Protein AF-A0A7D9LS85-F1 (afdb_monomer)

Secondary structure (DSSP, 8-state):
---TTTS---HHHHHHHHHHHHHHHHHHHHHHHHTTT-THHHHT-HHHHHHHHHHH---TTT----TT-TTTT---SHHHHHHHHHHHHHIIIIIHHHHHTTHHHHHSSTTTS-S---SPPP-S-----HHHHHHHSPPHHHHHHHHHHHHHHT---S--TT--------SHHHHHHHHHHHHHHHHHHHHHHHHHTT-SS---TT-TTPPP-

Organism: Paramuricea clavata (NCBI:txid317549)

Structure (mmCIF, N/CA/C/O backbone):
data_AF-A0A7D9LS85-F1
#
_entry.id   AF-A0A7D9LS85-F1
#
loop_
_atom_site.group_PDB
_atom_site.id
_atom_site.type_symbol
_atom_site.label_atom_id
_atom_site.label_alt_id
_atom_site.label_comp_id
_atom_site.label_asym_id
_atom_site.label_entity_id
_atom_site.label_seq_id
_atom_site.pdbx_PDB_ins_code
_atom_site.Cartn_x
_atom_site.Cartn_y
_atom_site.Cartn_z
_atom_site.occupancy
_atom_site.B_iso_or_equiv
_atom_site.auth_seq_id
_atom_site.auth_comp_id
_atom_site.auth_asym_id
_atom_site.auth_atom_id
_atom_site.pdbx_PDB_model_num
ATOM 1 N N . LEU A 1 1 ? -12.496 0.717 -12.317 1.00 63.22 1 LEU A N 1
ATOM 2 C CA . LEU A 1 1 ? -11.154 0.113 -12.119 1.00 63.22 1 LEU A CA 1
ATOM 3 C C . LEU A 1 1 ? -11.166 -1.100 -11.178 1.00 63.22 1 LEU A C 1
ATOM 5 O O . LEU A 1 1 ? -10.341 -1.986 -11.374 1.00 63.22 1 LEU A O 1
ATOM 9 N N . LEU A 1 2 ? -12.096 -1.185 -10.211 1.00 88.38 2 LEU A N 1
ATOM 10 C CA . LEU A 1 2 ? -12.224 -2.358 -9.328 1.00 88.38 2 LEU A CA 1
ATOM 11 C C . LEU A 1 2 ? -12.883 -3.586 -9.977 1.00 88.38 2 LEU A C 1
ATOM 13 O O . LEU A 1 2 ? -12.759 -4.674 -9.436 1.00 88.38 2 LEU A O 1
ATOM 17 N N . ASP A 1 3 ? -13.566 -3.434 -11.116 1.00 90.56 3 ASP A N 1
ATOM 18 C CA . ASP A 1 3 ? -14.209 -4.559 -11.800 1.00 90.56 3 ASP A CA 1
ATOM 19 C C . ASP A 1 3 ? -13.170 -5.408 -12.568 1.00 90.56 3 ASP A C 1
ATOM 21 O O . ASP A 1 3 ? -12.621 -4.932 -13.573 1.00 90.56 3 ASP A O 1
ATOM 25 N N . PRO A 1 4 ? -12.904 -6.659 -12.140 1.00 91.12 4 PRO A N 1
ATOM 26 C CA . PRO A 1 4 ? -11.942 -7.534 -12.802 1.00 91.12 4 PRO A CA 1
ATOM 27 C C . PRO A 1 4 ? -12.433 -8.041 -14.162 1.00 91.12 4 PRO A C 1
ATOM 29 O O . PRO A 1 4 ? -11.626 -8.532 -14.944 1.00 91.12 4 PRO A O 1
ATOM 32 N N . LYS A 1 5 ? -13.730 -7.924 -14.477 1.00 93.69 5 LYS A N 1
ATOM 33 C CA . LYS A 1 5 ? -14.264 -8.277 -15.800 1.00 93.69 5 LYS A CA 1
ATOM 34 C C . LYS A 1 5 ? -13.940 -7.208 -16.838 1.00 93.69 5 LYS A C 1
ATOM 36 O O . LYS A 1 5 ? -13.742 -7.537 -18.002 1.00 93.69 5 LYS A O 1
ATOM 41 N N . ILE A 1 6 ? -13.893 -5.943 -16.415 1.00 95.06 6 ILE A N 1
ATOM 42 C CA . ILE A 1 6 ? -13.573 -4.809 -17.291 1.00 95.06 6 ILE A CA 1
ATOM 43 C C . ILE A 1 6 ? -12.060 -4.698 -17.496 1.00 95.06 6 ILE A C 1
ATOM 45 O O . ILE A 1 6 ? -11.614 -4.461 -18.615 1.00 95.06 6 ILE A O 1
ATOM 49 N N . LEU A 1 7 ? -11.273 -4.874 -16.430 1.00 94.75 7 LEU A N 1
ATOM 50 C CA . LEU A 1 7 ? -9.811 -4.881 -16.493 1.00 94.75 7 LEU A CA 1
ATOM 51 C C . LEU A 1 7 ? -9.279 -6.172 -15.850 1.00 94.75 7 LEU A C 1
ATOM 53 O O . LEU A 1 7 ? -8.993 -6.176 -14.642 1.00 94.75 7 LEU A O 1
ATOM 57 N N . PRO A 1 8 ? -9.219 -7.276 -16.616 1.00 92.69 8 PRO A N 1
ATOM 58 C CA . PRO A 1 8 ? -8.657 -8.534 -16.142 1.00 92.69 8 PRO A CA 1
ATOM 59 C C . PRO A 1 8 ? -7.130 -8.448 -16.014 1.00 92.69 8 PRO A C 1
ATOM 61 O O . PRO A 1 8 ? -6.504 -7.566 -16.592 1.00 92.69 8 PRO A O 1
ATOM 64 N N . ASP A 1 9 ? -6.556 -9.384 -15.253 1.00 91.50 9 ASP A N 1
ATOM 65 C CA . ASP A 1 9 ? -5.111 -9.525 -15.003 1.00 91.50 9 ASP A CA 1
ATOM 66 C C . ASP A 1 9 ? -4.426 -8.233 -14.534 1.00 91.50 9 ASP A C 1
ATOM 68 O O . ASP A 1 9 ? -3.486 -7.727 -15.143 1.00 91.50 9 ASP A O 1
ATOM 72 N N . TYR A 1 10 ? -4.910 -7.695 -13.410 1.00 96.00 10 TYR A N 1
ATOM 73 C CA . TYR A 1 10 ? -4.290 -6.547 -12.760 1.00 96.00 10 TYR A CA 1
ATOM 74 C C . TYR A 1 10 ? -3.751 -6.952 -11.379 1.00 96.00 10 TYR A C 1
ATOM 76 O O . TYR A 1 10 ? -4.394 -6.685 -10.361 1.00 96.00 10 TYR A O 1
ATOM 84 N N . PRO A 1 11 ? -2.574 -7.606 -11.317 1.00 95.88 11 PRO A N 1
ATOM 85 C CA . PRO A 1 11 ? -2.072 -8.218 -10.089 1.00 95.88 11 PRO A CA 1
ATOM 86 C C . PRO A 1 11 ? -1.835 -7.213 -8.959 1.00 95.88 11 PRO A C 1
ATOM 88 O O . PRO A 1 11 ? -2.199 -7.492 -7.824 1.00 95.88 11 PRO A O 1
ATOM 91 N N . TYR A 1 12 ? -1.337 -6.008 -9.263 1.00 96.69 12 TYR A N 1
ATOM 92 C CA . TYR A 1 12 ? -1.204 -4.942 -8.261 1.00 96.69 12 TYR A CA 1
ATOM 93 C C . TYR A 1 12 ? -2.537 -4.630 -7.564 1.00 96.69 12 TYR A C 1
ATOM 95 O O . TYR A 1 12 ? -2.586 -4.556 -6.338 1.00 96.69 12 TYR A O 1
ATOM 103 N N . ARG A 1 13 ? -3.636 -4.501 -8.324 1.00 97.12 13 ARG A N 1
ATOM 104 C CA . ARG A 1 13 ? -4.974 -4.299 -7.750 1.00 97.12 13 ARG A CA 1
ATOM 105 C C . ARG A 1 13 ? -5.391 -5.514 -6.931 1.00 97.12 13 ARG A C 1
ATOM 107 O O . ARG A 1 13 ? -5.804 -5.369 -5.786 1.00 97.12 13 ARG A O 1
ATOM 114 N N . ASP A 1 14 ? -5.330 -6.694 -7.538 1.00 97.00 14 ASP A N 1
ATOM 115 C CA . ASP A 1 14 ? -5.938 -7.897 -6.973 1.00 97.00 14 ASP A CA 1
ATOM 116 C C . ASP A 1 14 ? -5.202 -8.395 -5.723 1.00 97.00 14 ASP A C 1
ATOM 118 O O . ASP A 1 14 ? -5.838 -8.958 -4.832 1.00 97.00 14 ASP A O 1
ATOM 122 N N . ASP A 1 15 ? -3.887 -8.198 -5.652 1.00 97.25 15 ASP A N 1
ATOM 123 C CA . ASP A 1 15 ? -3.057 -8.588 -4.513 1.00 97.25 15 ASP A CA 1
ATOM 124 C C . ASP A 1 15 ? -2.977 -7.441 -3.487 1.00 97.25 15 ASP A C 1
ATOM 126 O O . ASP A 1 15 ? -3.039 -7.676 -2.280 1.00 97.25 15 ASP A O 1
ATOM 130 N N . GLY A 1 16 ? -2.963 -6.183 -3.945 1.00 97.12 16 GLY A N 1
ATOM 131 C CA . GLY A 1 16 ? -3.032 -5.001 -3.082 1.00 97.12 16 GLY A CA 1
ATOM 132 C C . GLY A 1 16 ? -4.326 -4.930 -2.275 1.00 97.12 16 GLY A C 1
ATOM 133 O O . GLY A 1 16 ? -4.283 -4.619 -1.088 1.00 97.12 16 GLY A O 1
ATOM 134 N N . LEU A 1 17 ? -5.468 -5.298 -2.866 1.00 97.62 17 LEU A N 1
ATOM 135 C CA . LEU A 1 17 ? -6.740 -5.385 -2.141 1.00 97.62 17 LEU A CA 1
ATOM 136 C C . LEU A 1 17 ? -6.717 -6.468 -1.053 1.00 97.62 17 LEU A C 1
ATOM 138 O O . LEU A 1 17 ? -7.224 -6.221 0.036 1.00 97.62 17 LEU A O 1
ATOM 142 N N . LEU A 1 18 ? -6.089 -7.626 -1.299 1.00 97.56 18 LEU A N 1
ATOM 143 C CA . LEU A 1 18 ? -5.932 -8.667 -0.271 1.00 97.56 18 LEU A CA 1
ATOM 144 C C . LEU A 1 18 ? -5.121 -8.143 0.921 1.00 97.56 18 LEU A C 1
ATOM 146 O O . LEU A 1 18 ? -5.529 -8.307 2.071 1.00 97.56 18 LEU A O 1
ATOM 150 N N . MET A 1 19 ? -4.005 -7.467 0.637 1.00 97.69 19 MET A N 1
ATOM 151 C CA . MET A 1 19 ? -3.150 -6.862 1.659 1.00 97.69 19 MET A CA 1
ATOM 152 C C . MET A 1 19 ? -3.874 -5.754 2.428 1.00 97.69 19 MET A C 1
ATOM 154 O O . MET A 1 19 ? -3.832 -5.736 3.658 1.00 97.69 19 MET A O 1
ATOM 158 N N . HIS A 1 20 ? -4.576 -4.864 1.723 1.00 98.00 20 HIS A N 1
ATOM 159 C CA . HIS A 1 20 ? -5.361 -3.795 2.333 1.00 98.00 20 HIS A CA 1
ATOM 160 C C . HIS A 1 20 ? -6.433 -4.360 3.268 1.00 98.00 20 HIS A C 1
ATOM 162 O O . HIS A 1 20 ? -6.518 -3.938 4.415 1.00 98.00 20 HIS A O 1
ATOM 168 N N . THR A 1 21 ? -7.213 -5.351 2.822 1.00 98.38 21 THR A N 1
ATOM 169 C CA . THR A 1 21 ? -8.247 -5.984 3.653 1.00 98.38 21 THR A CA 1
ATOM 170 C C . THR A 1 21 ? -7.658 -6.664 4.889 1.00 98.38 21 THR A C 1
ATOM 172 O O . THR A 1 21 ? -8.218 -6.530 5.975 1.00 98.38 21 THR A O 1
ATOM 175 N N . ALA A 1 22 ? -6.524 -7.364 4.766 1.00 98.12 22 ALA A N 1
ATOM 176 C CA . ALA A 1 22 ? -5.867 -7.982 5.919 1.00 98.12 22 ALA A CA 1
ATOM 177 C C . ALA A 1 22 ? -5.430 -6.931 6.958 1.00 98.12 22 ALA A C 1
ATOM 179 O O . ALA A 1 22 ? -5.672 -7.108 8.155 1.00 98.12 22 ALA A O 1
ATOM 180 N N . ILE A 1 23 ? -4.830 -5.825 6.502 1.00 98.31 23 ILE A N 1
ATOM 181 C CA . ILE A 1 23 ? -4.405 -4.711 7.362 1.00 98.31 23 ILE A CA 1
ATOM 182 C C . ILE A 1 23 ? -5.622 -4.043 8.009 1.00 98.31 23 ILE A C 1
ATOM 184 O O . ILE A 1 23 ? -5.642 -3.886 9.227 1.00 98.31 23 ILE A O 1
ATOM 188 N N . GLU A 1 24 ? -6.654 -3.713 7.230 1.00 98.62 24 GLU A N 1
ATOM 189 C CA . GLU A 1 24 ? -7.870 -3.062 7.729 1.00 98.62 24 GLU A CA 1
ATOM 190 C C . GLU A 1 24 ? -8.546 -3.896 8.816 1.00 98.62 24 GLU A C 1
ATOM 192 O O . GLU A 1 24 ? -8.870 -3.386 9.886 1.00 98.62 24 GLU A O 1
ATOM 197 N N . ASN A 1 25 ? -8.695 -5.202 8.583 1.00 98.38 25 ASN A N 1
ATOM 198 C CA . ASN A 1 25 ? -9.280 -6.118 9.554 1.00 98.38 25 ASN A CA 1
ATOM 199 C C . ASN A 1 25 ? -8.465 -6.175 10.853 1.00 98.38 25 ASN A C 1
ATOM 201 O O . ASN A 1 25 ? -9.039 -6.221 11.942 1.00 98.38 25 ASN A O 1
ATOM 205 N N . HIS A 1 26 ? -7.132 -6.186 10.757 1.00 97.44 26 HIS A N 1
ATOM 206 C CA . HIS A 1 26 ? -6.258 -6.162 11.927 1.00 97.44 26 HIS A CA 1
ATOM 207 C C . HIS A 1 26 ? -6.391 -4.851 12.710 1.00 97.44 26 HIS A C 1
ATOM 209 O O . HIS A 1 26 ? -6.637 -4.893 13.917 1.00 97.44 26 HIS A O 1
ATOM 215 N N . VAL A 1 27 ? -6.292 -3.711 12.023 1.00 98.19 27 VAL A N 1
ATOM 216 C CA . VAL A 1 27 ? -6.415 -2.366 12.603 1.00 98.19 27 VAL A CA 1
ATOM 217 C C . VAL A 1 27 ? -7.773 -2.189 13.270 1.00 98.19 27 VAL A C 1
ATOM 219 O O . VAL A 1 27 ? -7.835 -1.793 14.429 1.00 98.19 27 VAL A O 1
ATOM 222 N N . 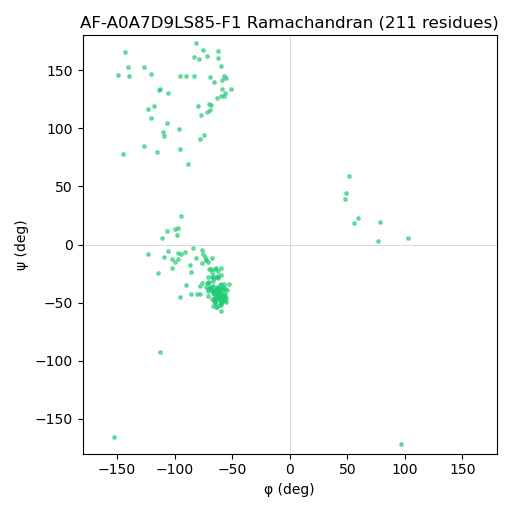ARG A 1 28 ? -8.859 -2.555 12.583 1.00 98.62 28 ARG A N 1
ATOM 223 C CA . ARG A 1 28 ? -10.224 -2.477 13.108 1.00 98.62 28 ARG A CA 1
ATOM 224 C C . ARG A 1 28 ? -10.381 -3.240 14.413 1.00 98.62 28 ARG A C 1
ATOM 226 O O . ARG A 1 28 ? -10.870 -2.681 15.388 1.00 98.62 28 ARG A O 1
ATOM 233 N N . ARG A 1 29 ? -9.895 -4.486 14.466 1.00 97.94 29 ARG A N 1
ATOM 234 C CA . ARG A 1 29 ? -9.915 -5.295 15.694 1.00 97.94 29 ARG A CA 1
ATOM 235 C C . ARG A 1 29 ? -9.174 -4.618 16.846 1.00 97.94 29 ARG A C 1
ATOM 237 O O . ARG A 1 29 ? -9.658 -4.683 17.969 1.00 97.94 29 ARG A O 1
ATOM 244 N N . ILE A 1 30 ? -8.017 -4.009 16.583 1.00 96.94 30 ILE A N 1
ATOM 245 C CA . ILE A 1 30 ? -7.231 -3.304 17.604 1.00 96.94 30 ILE A CA 1
ATOM 246 C C . ILE A 1 30 ? -7.981 -2.063 18.096 1.00 96.94 30 ILE A C 1
ATOM 248 O O . ILE A 1 30 ? -8.203 -1.928 19.295 1.00 96.94 30 ILE A O 1
ATOM 252 N N . VAL A 1 31 ? -8.405 -1.196 17.175 1.00 97.88 31 VAL A N 1
ATOM 253 C CA . VAL A 1 31 ? -9.087 0.067 17.481 1.00 97.88 31 VAL A CA 1
ATOM 254 C C . VAL A 1 31 ? -10.376 -0.192 18.256 1.00 97.88 31 VAL A C 1
ATOM 256 O O . VAL A 1 31 ? -10.518 0.271 19.383 1.00 97.88 31 VAL A O 1
ATOM 259 N N . GLU A 1 32 ? -11.290 -0.993 17.705 1.00 98.19 32 GLU A N 1
ATOM 260 C CA . GLU A 1 32 ? -12.594 -1.230 18.329 1.00 98.19 32 GLU A CA 1
ATOM 261 C C . GLU A 1 32 ? -12.445 -1.867 19.715 1.00 98.19 32 GLU A C 1
ATOM 263 O O . GLU A 1 32 ? -13.182 -1.524 20.634 1.00 98.19 32 GLU A O 1
ATOM 268 N N . LYS A 1 33 ? -11.486 -2.780 19.914 1.00 97.50 33 LYS A N 1
ATOM 269 C CA . LYS A 1 33 ? -11.314 -3.445 21.213 1.00 97.50 33 LYS A CA 1
ATOM 270 C C . LYS A 1 33 ? -10.614 -2.580 22.254 1.00 97.50 33 LYS A C 1
ATOM 272 O O . LYS A 1 33 ? -11.013 -2.662 23.414 1.00 97.50 33 LYS A O 1
ATOM 277 N N . ASN A 1 34 ? -9.649 -1.750 21.865 1.00 96.06 34 ASN A N 1
ATOM 278 C CA . ASN A 1 34 ? -8.970 -0.844 22.797 1.00 96.06 34 ASN A CA 1
ATOM 279 C C . ASN A 1 34 ? -9.870 0.301 23.271 1.00 96.06 34 ASN A C 1
ATOM 281 O O . ASN A 1 34 ? -9.732 0.741 24.406 1.00 96.06 34 ASN A O 1
ATOM 285 N N . TYR A 1 35 ? -10.842 0.713 22.457 1.00 98.00 35 TYR A N 1
ATOM 286 C CA . TYR A 1 35 ? -11.880 1.669 22.853 1.00 98.00 35 TYR A CA 1
ATOM 287 C C . TYR A 1 35 ? -13.161 0.987 23.346 1.00 98.00 35 TYR A C 1
ATOM 289 O O . TYR A 1 35 ? -14.245 1.548 23.258 1.00 98.00 35 TYR A O 1
ATOM 297 N N . PHE A 1 36 ? -13.075 -0.256 23.832 1.00 97.44 36 PHE A N 1
ATOM 298 C CA . PHE A 1 36 ? -14.200 -0.994 24.430 1.00 97.44 36 PHE A CA 1
ATOM 299 C C . PHE A 1 36 ? -15.449 -1.138 23.536 1.00 97.44 36 PHE A C 1
ATOM 301 O O . PHE A 1 36 ? -16.513 -1.538 24.003 1.00 97.44 36 PHE A O 1
ATOM 308 N N . ASN A 1 37 ? -15.304 -0.951 22.224 1.00 97.06 37 ASN A N 1
ATOM 309 C CA . ASN A 1 37 ? -16.368 -0.859 21.218 1.00 97.06 37 ASN A CA 1
ATOM 310 C C . ASN A 1 37 ? -17.352 0.294 21.491 1.00 97.06 37 ASN A C 1
ATOM 312 O O . ASN A 1 37 ? -18.483 0.254 21.012 1.00 97.06 37 ASN A O 1
ATOM 316 N N . ASP A 1 38 ? -16.919 1.306 22.239 1.00 98.12 38 ASP A N 1
ATOM 317 C CA . ASP A 1 38 ? -17.674 2.517 22.522 1.00 98.12 38 ASP A CA 1
ATOM 318 C C . ASP A 1 38 ? -16.862 3.731 22.065 1.00 98.12 38 ASP A C 1
ATOM 320 O O . ASP A 1 38 ? -15.754 4.002 22.532 1.00 98.12 38 ASP A O 1
ATOM 324 N N . VAL A 1 39 ? -17.414 4.443 21.086 1.00 97.75 39 VAL A N 1
ATOM 325 C CA . VAL A 1 39 ? -16.738 5.552 20.413 1.00 97.75 39 VAL A CA 1
ATOM 326 C C . VAL A 1 39 ? -16.444 6.716 21.358 1.00 97.75 39 VAL A C 1
ATOM 328 O O . VAL A 1 39 ? -15.533 7.492 21.076 1.00 97.75 39 VAL A O 1
ATOM 331 N N . ILE A 1 40 ? -17.142 6.810 22.499 1.00 98.12 40 ILE A N 1
ATOM 332 C CA . ILE A 1 40 ? -16.906 7.887 23.464 1.00 98.12 40 ILE A CA 1
ATOM 333 C C . ILE A 1 40 ? -15.453 7.901 23.951 1.00 98.12 40 ILE A C 1
ATOM 335 O O . ILE A 1 40 ? -14.836 8.962 24.017 1.00 98.12 40 ILE A O 1
ATOM 339 N N . TYR A 1 41 ? -14.864 6.718 24.158 1.00 98.44 41 TYR A N 1
ATOM 340 C CA . TYR A 1 41 ? -13.473 6.592 24.586 1.00 98.44 41 TYR A CA 1
ATOM 341 C C . TYR A 1 41 ? -12.479 7.069 23.521 1.00 98.44 41 TYR A C 1
ATOM 343 O O . TYR A 1 41 ? -11.392 7.496 23.883 1.00 98.44 41 TYR A O 1
ATOM 351 N N . LEU A 1 42 ? -12.832 7.019 22.231 1.00 98.25 42 LEU A N 1
ATOM 352 C CA . LEU A 1 42 ? -12.014 7.583 21.151 1.00 98.25 42 LEU A CA 1
ATOM 353 C C . LEU A 1 42 ? -12.173 9.105 21.074 1.00 98.25 42 LEU A C 1
ATOM 355 O O . LEU A 1 42 ? -11.194 9.827 20.896 1.00 98.25 42 LEU A O 1
ATOM 359 N N . THR A 1 43 ? -13.401 9.611 21.205 1.00 97.88 43 THR A N 1
ATOM 360 C CA . THR A 1 43 ? -13.652 11.059 21.145 1.00 97.88 43 THR A CA 1
ATOM 361 C C . THR A 1 43 ? -13.055 11.811 22.334 1.00 97.88 43 THR A C 1
ATOM 363 O O . THR A 1 43 ? -12.699 12.978 22.202 1.00 97.88 43 THR A O 1
ATOM 366 N N . GLU A 1 44 ? -12.919 11.142 23.482 1.00 97.94 44 GLU A N 1
ATOM 367 C CA . GLU A 1 44 ? -12.302 11.689 24.697 1.00 97.94 44 GLU A CA 1
ATOM 368 C C . GLU A 1 44 ? -10.784 11.428 24.783 1.00 97.94 44 GLU A C 1
ATOM 370 O O . GLU A 1 44 ? -10.118 11.959 25.674 1.00 97.94 44 GLU A O 1
ATOM 375 N N . ASP A 1 45 ? -10.213 10.651 23.856 1.00 98.56 45 ASP A N 1
ATOM 376 C CA . ASP A 1 45 ? -8.774 10.388 23.783 1.00 98.56 45 ASP A CA 1
ATOM 377 C C . ASP A 1 45 ? -8.027 11.614 23.239 1.00 98.56 45 ASP A C 1
ATOM 379 O O . ASP A 1 45 ? -7.891 11.818 22.030 1.00 98.56 45 ASP A O 1
ATOM 383 N N . PHE A 1 46 ? -7.541 12.454 24.153 1.00 98.19 46 PHE A N 1
ATOM 384 C CA . PHE A 1 46 ? -6.870 13.701 23.794 1.00 98.19 46 PHE A CA 1
ATOM 385 C C . PHE A 1 46 ? -5.592 13.487 22.970 1.00 98.19 46 PHE A C 1
ATOM 387 O O . PHE A 1 46 ? -5.257 14.361 22.171 1.00 98.19 46 PHE A O 1
ATOM 394 N N . GLU A 1 47 ? -4.888 12.359 23.128 1.00 98.38 47 GLU A N 1
ATOM 395 C CA . GLU A 1 47 ? -3.676 12.065 22.355 1.00 98.38 47 GLU A CA 1
ATOM 396 C C . GLU A 1 47 ? -4.045 11.759 20.904 1.00 98.38 47 GLU A C 1
ATOM 398 O O . GLU A 1 47 ? -3.452 12.315 19.978 1.00 98.38 47 GLU A O 1
ATOM 403 N N . MET A 1 48 ? -5.084 10.948 20.693 1.00 98.12 48 MET A N 1
ATOM 404 C CA . MET A 1 48 ? -5.559 10.631 19.348 1.00 98.12 48 MET A CA 1
ATOM 405 C C . MET A 1 48 ? -6.212 11.814 18.641 1.00 98.12 48 MET A C 1
ATOM 407 O O . MET A 1 48 ? -6.020 11.967 17.434 1.00 98.12 48 MET A O 1
ATOM 411 N N . GLN A 1 49 ? -6.949 12.664 19.360 1.00 98.25 49 GLN A N 1
ATOM 412 C CA . GLN A 1 49 ? -7.509 13.886 18.775 1.00 98.25 49 GLN A CA 1
ATOM 413 C C . GLN A 1 49 ? -6.413 14.913 18.449 1.00 98.25 49 GLN A C 1
ATOM 415 O O . GLN A 1 49 ? -6.484 15.567 17.410 1.00 98.25 49 GLN A O 1
ATOM 420 N N . ALA A 1 50 ? -5.376 15.033 19.287 1.00 97.75 50 ALA A N 1
ATOM 421 C CA . ALA A 1 50 ? -4.218 15.872 18.980 1.00 97.75 50 ALA A CA 1
ATOM 422 C C . ALA A 1 50 ? -3.478 15.358 17.738 1.00 97.75 50 ALA A C 1
ATOM 424 O O . ALA A 1 50 ? -3.231 16.128 16.816 1.00 97.75 50 ALA A O 1
ATOM 425 N N . TRP A 1 51 ? -3.227 14.048 17.655 1.00 97.81 51 TRP A N 1
ATOM 426 C CA . TRP A 1 51 ? -2.608 13.449 16.475 1.00 97.81 51 TRP A CA 1
ATOM 427 C C . TRP A 1 51 ? -3.447 13.660 15.207 1.00 97.81 51 TRP A C 1
ATOM 429 O O . TRP A 1 51 ? -2.895 13.993 14.161 1.00 97.81 51 TRP A O 1
ATOM 439 N N . ALA A 1 52 ? -4.777 13.527 15.284 1.00 97.50 52 ALA A N 1
ATOM 440 C CA . ALA A 1 52 ? -5.666 13.820 14.159 1.00 97.50 52 ALA A CA 1
ATOM 441 C C . ALA A 1 52 ? -5.484 15.259 13.650 1.00 97.50 52 ALA A C 1
ATOM 443 O O . ALA A 1 52 ? -5.388 15.473 12.439 1.00 97.50 52 ALA A O 1
ATOM 444 N N . ASN A 1 53 ? -5.393 16.224 14.568 1.00 97.06 53 ASN A N 1
ATOM 445 C CA . ASN A 1 53 ? -5.151 17.625 14.245 1.00 97.06 53 ASN A CA 1
ATOM 446 C C . ASN A 1 53 ? -3.767 17.831 13.604 1.00 97.06 53 ASN A C 1
ATOM 448 O O . ASN A 1 53 ? -3.676 18.426 12.532 1.00 97.06 53 ASN A O 1
ATOM 452 N N . ASP A 1 54 ? -2.708 17.252 14.177 1.00 97.12 54 ASP A N 1
ATOM 453 C CA . ASP A 1 54 ? -1.342 17.354 13.641 1.00 97.12 54 ASP A CA 1
ATOM 454 C C . ASP A 1 54 ? -1.246 16.852 12.187 1.00 97.12 54 ASP A C 1
ATOM 456 O O . ASP A 1 54 ? -0.485 17.392 11.377 1.00 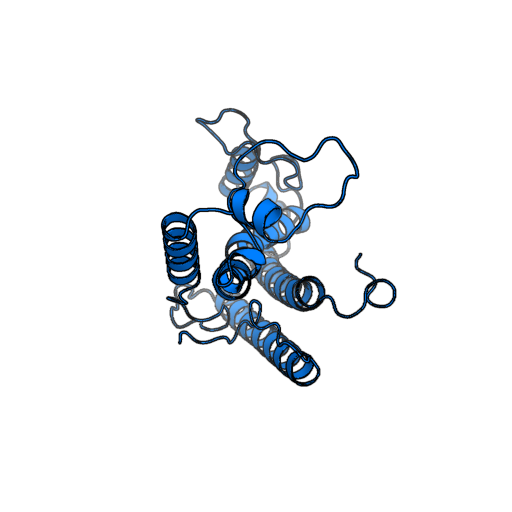97.12 54 ASP A O 1
ATOM 460 N N . LEU A 1 55 ? -2.036 15.835 11.814 1.00 97.19 55 LEU A N 1
ATOM 461 C CA . LEU A 1 55 ? -2.061 15.322 10.440 1.00 97.19 55 LEU A CA 1
ATOM 462 C C . LEU A 1 55 ? -2.557 16.368 9.432 1.00 97.19 55 LEU A C 1
ATOM 464 O O . LEU A 1 55 ? -2.044 16.409 8.311 1.00 97.19 55 LEU A O 1
ATOM 468 N N . VAL A 1 56 ? -3.540 17.192 9.804 1.00 97.25 56 VAL A N 1
ATOM 469 C CA . VAL A 1 56 ? -4.171 18.176 8.905 1.00 97.25 56 VAL A CA 1
ATOM 470 C C . VAL A 1 56 ? -3.641 19.597 9.086 1.00 97.25 56 VAL A C 1
ATOM 472 O O . VAL A 1 56 ? -3.866 20.430 8.208 1.00 97.25 56 VAL A O 1
ATOM 475 N N . GLU A 1 57 ? -2.931 19.874 10.182 1.00 97.25 57 GLU A N 1
ATOM 476 C CA . GLU A 1 57 ? -2.388 21.196 10.487 1.00 97.25 57 GLU A CA 1
ATOM 477 C C . GLU A 1 57 ? -1.489 21.694 9.345 1.00 97.25 57 GLU A C 1
ATOM 479 O O . GLU A 1 57 ? -0.622 20.990 8.818 1.00 97.25 57 GLU A O 1
ATOM 484 N N . THR A 1 58 ? -1.765 22.925 8.924 1.00 96.19 58 THR A N 1
ATOM 485 C CA . THR A 1 58 ? -1.202 23.571 7.741 1.00 96.19 58 THR A CA 1
ATOM 486 C C . THR A 1 58 ? 0.131 24.255 8.007 1.00 96.19 58 THR A C 1
ATOM 488 O O . THR A 1 58 ? 0.902 24.443 7.061 1.00 96.19 58 THR A O 1
ATOM 491 N N . ASP A 1 59 ? 0.408 24.624 9.260 1.00 95.38 59 ASP A N 1
ATOM 492 C CA . ASP A 1 59 ? 1.715 25.134 9.655 1.00 95.38 59 ASP A CA 1
ATOM 493 C C . ASP A 1 59 ? 2.756 23.996 9.586 1.00 95.38 59 ASP A C 1
ATOM 495 O O . ASP A 1 59 ? 2.671 23.033 10.353 1.00 95.38 59 ASP A O 1
ATOM 499 N N . PRO A 1 60 ? 3.767 24.082 8.698 1.00 90.44 60 PRO A N 1
ATOM 500 C CA . PRO A 1 60 ? 4.759 23.023 8.516 1.00 90.44 60 PRO A CA 1
ATOM 501 C C . PRO A 1 60 ? 5.685 22.822 9.726 1.00 90.44 60 PRO A C 1
ATOM 503 O O . PRO A 1 60 ? 6.439 21.851 9.749 1.00 90.44 60 PRO A O 1
ATOM 506 N N . LEU A 1 61 ? 5.686 23.736 10.704 1.00 93.25 61 LEU A N 1
ATOM 507 C CA . LEU A 1 61 ? 6.408 23.561 11.967 1.00 93.25 61 LEU A CA 1
ATOM 508 C C . LEU A 1 61 ? 5.588 22.801 13.016 1.00 93.25 61 LEU A C 1
ATOM 510 O O . LEU A 1 61 ? 6.170 22.327 13.992 1.00 93.25 61 LEU A O 1
ATOM 514 N N . LEU A 1 62 ? 4.269 22.709 12.833 1.00 90.06 62 LEU A N 1
ATOM 515 C CA . LEU A 1 62 ? 3.335 22.133 13.802 1.00 90.06 62 LEU A CA 1
ATOM 516 C C . LEU A 1 62 ? 2.657 20.853 13.297 1.00 90.06 62 LEU A C 1
ATOM 518 O O . LEU A 1 62 ? 2.262 20.035 14.118 1.00 90.06 62 LEU A O 1
ATOM 522 N N . GLY A 1 63 ? 2.552 20.648 11.980 1.00 93.38 63 GLY A N 1
ATOM 523 C CA . GLY A 1 63 ? 1.837 19.506 11.416 1.00 93.38 63 GLY A CA 1
ATOM 524 C C . GLY A 1 63 ? 2.307 19.044 10.043 1.00 93.38 63 GLY A C 1
ATOM 525 O O . GLY A 1 63 ? 3.394 19.377 9.568 1.00 93.38 63 GLY A O 1
ATOM 526 N N . CYS A 1 64 ? 1.476 18.210 9.416 1.00 94.56 64 CYS A N 1
ATOM 527 C CA . CYS A 1 64 ? 1.812 17.494 8.184 1.00 94.56 64 CYS A CA 1
ATOM 528 C C . CYS A 1 64 ? 1.065 17.990 6.934 1.00 94.56 64 CYS A C 1
ATOM 530 O O . CYS A 1 64 ? 1.426 17.585 5.826 1.00 94.56 64 CYS A O 1
ATOM 532 N N . ASN A 1 65 ? 0.043 18.843 7.081 1.00 96.00 65 ASN A N 1
ATOM 533 C CA . ASN A 1 65 ? -0.793 19.364 5.991 1.00 96.00 65 ASN A CA 1
ATOM 534 C C . ASN A 1 65 ? -1.295 18.261 5.031 1.00 96.00 65 ASN A C 1
ATOM 536 O O . ASN A 1 65 ? -1.311 18.419 3.802 1.00 96.00 65 ASN A O 1
ATOM 540 N N . ILE A 1 66 ? -1.656 17.097 5.582 1.00 95.31 66 ILE A N 1
ATOM 541 C CA . ILE A 1 66 ? -2.148 15.964 4.803 1.00 95.31 66 ILE A CA 1
ATOM 542 C C . ILE A 1 66 ? -3.612 16.214 4.470 1.00 95.31 66 ILE A C 1
ATOM 544 O O . ILE A 1 66 ? -4.478 16.323 5.335 1.00 95.31 66 ILE A O 1
ATOM 548 N N . LYS A 1 67 ? -3.901 16.279 3.173 1.00 94.06 67 LYS A N 1
ATOM 549 C CA . LYS A 1 67 ? -5.258 16.492 2.672 1.00 94.06 67 LYS A CA 1
ATOM 550 C C . LYS A 1 67 ? -6.031 15.179 2.626 1.00 94.06 67 LYS A C 1
ATOM 552 O O . LYS A 1 67 ? -5.479 14.144 2.260 1.00 94.06 67 LYS A O 1
ATOM 557 N N . GLY A 1 68 ? -7.332 15.252 2.902 1.00 94.50 68 GLY A N 1
ATOM 558 C CA . GLY A 1 68 ? -8.245 14.115 2.763 1.00 94.50 68 GLY A CA 1
ATOM 559 C C . GLY A 1 68 ? -8.172 13.094 3.900 1.00 94.50 68 GLY A C 1
ATOM 560 O O . GLY A 1 68 ? -8.613 11.962 3.708 1.00 94.50 68 GLY A O 1
ATOM 561 N N . ILE A 1 69 ? -7.632 13.473 5.065 1.00 96.19 69 ILE A N 1
ATOM 562 C CA . ILE A 1 69 ? -7.744 12.665 6.284 1.00 96.19 69 ILE A CA 1
ATOM 563 C C . ILE A 1 69 ? -9.231 12.569 6.677 1.00 96.19 69 ILE A C 1
ATOM 565 O O . ILE A 1 69 ? -9.890 13.607 6.791 1.00 96.19 69 ILE A O 1
ATOM 569 N N . PRO A 1 70 ? -9.784 11.355 6.866 1.00 96.06 70 PRO A N 1
ATOM 570 C CA . PRO A 1 70 ? -11.138 11.166 7.380 1.00 96.06 70 PRO A CA 1
ATOM 571 C C . PRO A 1 70 ? -11.382 11.959 8.672 1.00 96.06 70 PRO A C 1
ATOM 573 O O . PRO A 1 70 ? -10.541 11.939 9.566 1.00 96.06 70 PRO A O 1
ATOM 576 N N . GLY A 1 71 ? -12.521 12.649 8.756 1.00 92.94 71 GLY A N 1
ATOM 577 C CA . GLY A 1 71 ? -12.879 13.480 9.910 1.00 92.94 71 GLY A CA 1
ATOM 578 C C . GLY A 1 71 ? -12.158 14.838 9.995 1.00 92.94 71 GLY A C 1
ATOM 579 O O . GLY A 1 71 ? -12.373 15.580 10.947 1.00 92.94 71 GLY A O 1
ATOM 580 N N . GLU A 1 72 ? -11.323 15.191 9.004 1.00 92.94 72 GLU A N 1
ATOM 581 C CA . GLU A 1 72 ? -10.713 16.526 8.830 1.00 92.94 72 GLU A CA 1
ATOM 582 C C . GLU A 1 72 ? -10.053 17.106 10.100 1.00 92.94 72 GLU A C 1
ATOM 584 O O . GLU A 1 72 ? -10.203 18.283 10.421 1.00 92.94 72 GLU A O 1
ATOM 589 N N . GLY A 1 73 ? -9.298 16.276 10.824 1.00 91.94 73 GLY A N 1
ATOM 590 C CA . GLY A 1 73 ? -8.578 16.689 12.034 1.00 91.94 73 GLY A CA 1
ATOM 591 C C . GLY A 1 73 ? -9.225 16.256 13.346 1.00 91.94 73 GLY A C 1
ATOM 592 O O . GLY A 1 73 ? -8.743 16.632 14.412 1.00 91.94 73 GLY A O 1
ATOM 593 N N . LYS A 1 74 ? -10.299 15.463 13.285 1.00 96.88 74 LYS A N 1
ATOM 594 C CA . LYS A 1 74 ? -10.923 14.819 14.445 1.00 96.88 74 LYS A CA 1
ATOM 595 C C . LYS A 1 74 ? -11.345 13.400 14.103 1.00 96.88 74 LYS A C 1
ATOM 597 O O . LYS A 1 74 ? -11.783 13.140 12.989 1.00 96.88 74 LYS A O 1
ATOM 602 N N . PHE A 1 75 ? -11.253 12.493 15.068 1.00 98.19 75 PHE A N 1
ATOM 603 C CA . PHE A 1 75 ? -11.792 11.142 14.921 1.00 98.19 75 PHE A CA 1
ATOM 604 C C . PHE A 1 75 ? -13.049 11.000 15.771 1.00 98.19 75 PHE A C 1
ATOM 606 O O . PHE A 1 75 ? -12.965 10.869 16.991 1.00 98.19 75 PHE A O 1
ATOM 613 N N . GLU A 1 76 ? -14.209 11.019 15.119 1.00 97.75 76 GLU A N 1
ATOM 614 C CA . GLU A 1 76 ? -15.527 10.905 15.757 1.00 97.75 76 GLU A CA 1
ATOM 615 C C . GLU A 1 76 ? -16.158 9.524 15.531 1.00 97.75 76 GLU A C 1
ATOM 617 O O . GLU A 1 76 ? -17.194 9.193 16.107 1.00 97.75 76 GLU A O 1
ATOM 622 N N . SER A 1 77 ? -15.517 8.684 14.718 1.00 98.38 77 SER A N 1
ATOM 623 C CA . SER A 1 77 ? -15.906 7.301 14.470 1.00 98.38 77 SER A CA 1
ATOM 624 C C . SER A 1 77 ? -14.696 6.373 14.372 1.00 98.38 77 SER A C 1
ATOM 626 O O . SER A 1 77 ? -13.609 6.761 13.934 1.00 98.38 77 SER A O 1
ATOM 628 N N . PHE A 1 78 ? -14.896 5.092 14.699 1.00 98.50 78 PHE A N 1
ATOM 629 C CA . PHE A 1 78 ? -13.863 4.080 14.465 1.00 98.50 78 PHE A CA 1
ATOM 630 C C . PHE A 1 78 ? -13.492 3.969 12.987 1.00 98.50 78 PHE A C 1
ATOM 632 O O . PHE A 1 78 ? -12.330 3.741 12.678 1.00 98.50 78 PHE A O 1
ATOM 639 N N . ASP A 1 79 ? -14.437 4.170 12.066 1.00 98.50 79 ASP A N 1
ATOM 640 C CA . ASP A 1 79 ? -14.164 4.083 10.631 1.00 98.50 79 ASP A CA 1
ATOM 641 C C . ASP A 1 79 ? -13.164 5.136 10.147 1.00 98.50 79 ASP A C 1
ATOM 643 O O . ASP A 1 79 ? -12.340 4.829 9.285 1.00 98.50 79 ASP A O 1
ATOM 647 N N . GLU A 1 80 ? -13.203 6.354 10.685 1.00 98.44 80 GLU A N 1
ATOM 648 C CA . GLU A 1 80 ? -12.245 7.406 10.328 1.00 98.44 80 GLU A CA 1
ATOM 649 C C . GLU A 1 80 ? -10.831 7.042 10.779 1.00 98.44 80 GLU A C 1
ATOM 651 O O .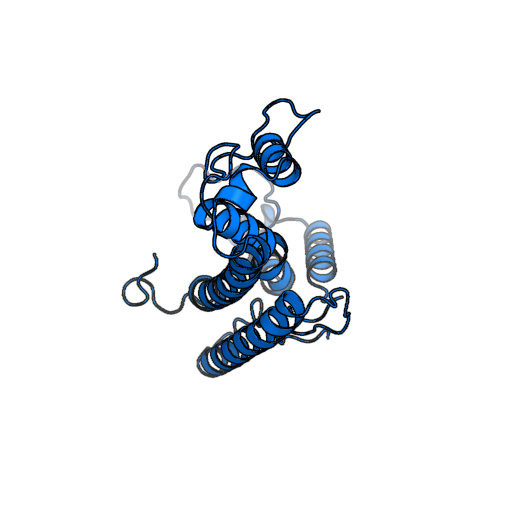 GLU A 1 80 ? -9.893 7.067 9.972 1.00 98.44 80 GLU A O 1
ATOM 656 N N . LEU A 1 81 ? -10.686 6.615 12.036 1.00 98.56 81 LEU A N 1
ATOM 657 C CA . LEU A 1 81 ? -9.396 6.198 12.575 1.00 98.56 81 LEU A CA 1
ATOM 658 C C . LEU A 1 81 ? -8.869 4.941 11.864 1.00 98.56 81 LEU A C 1
ATOM 660 O O . LEU A 1 81 ? -7.708 4.892 11.453 1.00 98.56 81 LEU A O 1
ATOM 664 N N . VAL A 1 82 ? -9.726 3.937 11.659 1.00 98.69 82 VAL A N 1
ATOM 665 C CA . VAL A 1 82 ? -9.366 2.680 10.987 1.00 98.69 82 VAL A CA 1
ATOM 666 C C . VAL A 1 82 ? -8.911 2.942 9.559 1.00 98.69 82 VAL A C 1
ATOM 668 O O . VAL A 1 82 ? -7.861 2.431 9.169 1.00 98.69 82 VAL A O 1
ATOM 671 N N . LYS A 1 83 ? -9.633 3.756 8.779 1.00 98.31 83 LYS A N 1
ATOM 672 C CA . LYS A 1 83 ? -9.226 4.108 7.408 1.00 98.31 83 LYS A CA 1
ATOM 673 C C . LYS A 1 83 ? -7.888 4.842 7.387 1.00 98.31 83 LYS A C 1
ATOM 675 O O . LYS A 1 83 ? -7.041 4.527 6.548 1.00 98.31 83 LYS A O 1
ATOM 680 N N . THR A 1 84 ? -7.680 5.773 8.317 1.00 98.19 84 THR A N 1
ATOM 681 C CA . THR A 1 84 ? -6.434 6.546 8.418 1.00 98.19 84 THR A CA 1
ATOM 682 C C . THR A 1 84 ? -5.243 5.639 8.722 1.00 98.19 84 THR A C 1
ATOM 684 O O . THR A 1 84 ? -4.283 5.596 7.951 1.00 98.19 84 THR A O 1
ATOM 687 N N . LEU A 1 85 ? -5.330 4.838 9.787 1.00 98.31 85 LEU A N 1
ATOM 688 C CA . LEU A 1 85 ? -4.268 3.909 10.184 1.00 98.31 85 LEU A CA 1
ATOM 689 C C . LEU A 1 85 ? -4.006 2.841 9.117 1.00 98.31 85 LEU A C 1
ATOM 691 O O . LEU A 1 85 ? -2.851 2.553 8.808 1.00 98.31 85 LEU A O 1
ATOM 695 N N . THR A 1 86 ? -5.062 2.288 8.514 1.00 98.56 86 THR A N 1
ATOM 696 C CA . THR A 1 86 ? -4.941 1.307 7.425 1.00 98.56 86 THR A CA 1
ATOM 697 C C . THR A 1 86 ? -4.178 1.893 6.245 1.00 98.56 86 THR A C 1
ATOM 699 O O . THR A 1 86 ? -3.264 1.248 5.738 1.00 98.56 86 THR A O 1
ATOM 702 N N . SER A 1 87 ? -4.501 3.125 5.843 1.00 97.69 87 SER A N 1
ATOM 703 C CA . SER A 1 87 ? -3.829 3.805 4.732 1.00 97.69 87 SER A CA 1
ATOM 704 C C . SER A 1 87 ? -2.345 4.018 5.022 1.00 97.69 87 SER A C 1
ATOM 706 O O . SER A 1 87 ? -1.507 3.698 4.182 1.00 97.69 87 SER A O 1
ATOM 708 N N . ILE A 1 88 ? -2.003 4.486 6.227 1.00 97.31 88 ILE A N 1
ATOM 709 C CA . ILE A 1 88 ? -0.609 4.696 6.643 1.00 97.31 88 ILE A CA 1
ATOM 710 C C . ILE A 1 88 ? 0.160 3.368 6.638 1.00 97.31 88 ILE A C 1
ATOM 712 O O . ILE A 1 88 ? 1.199 3.256 5.988 1.00 97.31 88 ILE A O 1
ATOM 716 N N . ILE A 1 89 ? -0.369 2.337 7.306 1.00 97.44 89 ILE A N 1
ATOM 717 C CA . ILE A 1 89 ? 0.289 1.026 7.397 1.00 97.44 89 ILE A CA 1
ATOM 718 C C . ILE A 1 89 ? 0.437 0.402 6.007 1.00 97.44 89 ILE A C 1
ATOM 720 O O . ILE A 1 89 ? 1.510 -0.111 5.683 1.00 97.44 89 ILE A O 1
ATOM 724 N N . PHE A 1 90 ? -0.596 0.471 5.164 1.00 97.75 90 PHE A N 1
ATOM 725 C CA . PHE A 1 90 ? -0.540 -0.030 3.793 1.00 97.75 90 PHE A CA 1
ATOM 726 C C . PHE A 1 90 ? 0.546 0.686 2.988 1.00 97.75 90 PHE A C 1
ATOM 728 O O . PHE A 1 90 ? 1.385 0.017 2.389 1.00 97.75 90 PHE A O 1
ATOM 735 N N . MET A 1 91 ? 0.586 2.022 3.013 1.00 96.75 91 MET A N 1
ATOM 736 C CA . MET A 1 91 ? 1.579 2.808 2.274 1.00 96.75 91 MET A CA 1
ATOM 737 C C . MET A 1 91 ? 3.010 2.504 2.721 1.00 96.75 91 MET A C 1
ATOM 739 O O . MET A 1 91 ? 3.880 2.316 1.872 1.00 96.75 91 MET A O 1
ATOM 743 N N . CYS A 1 92 ? 3.253 2.378 4.027 1.00 94.56 92 CYS A N 1
ATOM 744 C CA . CYS A 1 92 ? 4.573 2.047 4.569 1.00 94.56 92 CYS A CA 1
ATOM 745 C C . CYS A 1 92 ? 5.012 0.600 4.290 1.00 94.56 92 CYS A C 1
ATOM 747 O O . CYS A 1 92 ? 6.205 0.309 4.345 1.00 94.56 92 CYS A O 1
ATOM 749 N N . THR A 1 93 ? 4.074 -0.310 4.012 1.00 93.44 93 THR A N 1
ATOM 750 C CA . THR A 1 93 ? 4.357 -1.739 3.815 1.00 93.44 93 THR A CA 1
ATOM 751 C C . THR A 1 93 ? 4.115 -2.164 2.366 1.00 93.44 93 THR A C 1
ATOM 753 O O . THR A 1 93 ? 5.012 -2.050 1.532 1.00 93.44 93 THR A O 1
ATOM 756 N N . ALA A 1 94 ? 2.913 -2.649 2.054 1.00 94.62 94 ALA A N 1
ATOM 757 C CA . ALA A 1 94 ? 2.531 -3.169 0.746 1.00 94.62 94 ALA A CA 1
ATOM 758 C C . ALA A 1 94 ? 2.670 -2.115 -0.366 1.00 94.62 94 ALA A C 1
ATOM 760 O O . ALA A 1 94 ? 3.227 -2.413 -1.419 1.00 94.62 94 ALA A O 1
ATOM 761 N N . GLY A 1 95 ? 2.232 -0.878 -0.122 1.00 95.50 95 GLY A N 1
ATOM 762 C CA . GLY A 1 95 ? 2.340 0.229 -1.072 1.00 95.50 95 GLY A CA 1
ATOM 763 C C . GLY A 1 95 ? 3.791 0.522 -1.452 1.00 95.50 95 GLY A C 1
ATOM 764 O O . GLY A 1 95 ? 4.129 0.509 -2.634 1.00 95.50 95 GLY A O 1
ATOM 765 N N . HIS A 1 96 ? 4.667 0.700 -0.458 1.00 94.50 96 HIS A N 1
ATOM 766 C CA . HIS A 1 96 ? 6.102 0.884 -0.685 1.00 94.50 96 HIS A CA 1
ATOM 767 C C . HIS A 1 96 ? 6.726 -0.314 -1.418 1.00 94.50 96 HIS A C 1
ATOM 769 O O . HIS A 1 96 ? 7.448 -0.138 -2.399 1.00 94.50 96 HIS A O 1
ATOM 775 N N . ALA A 1 97 ? 6.419 -1.542 -0.990 1.00 93.38 97 ALA A N 1
ATOM 776 C CA . ALA A 1 97 ? 6.925 -2.757 -1.625 1.00 93.38 97 ALA A CA 1
ATOM 777 C C . ALA A 1 97 ? 6.542 -2.842 -3.114 1.00 93.38 97 ALA A C 1
ATOM 779 O O . ALA A 1 97 ? 7.406 -3.112 -3.950 1.00 93.38 97 ALA A O 1
ATOM 780 N N . ALA A 1 98 ? 5.285 -2.544 -3.452 1.00 94.88 98 ALA A N 1
ATOM 781 C CA . ALA A 1 98 ? 4.764 -2.622 -4.814 1.00 94.88 98 ALA A CA 1
ATOM 782 C C . ALA A 1 98 ? 5.440 -1.667 -5.805 1.00 94.88 98 ALA A C 1
ATOM 784 O O . ALA A 1 98 ? 5.471 -1.978 -6.991 1.00 94.88 98 ALA A O 1
ATOM 785 N N . VAL A 1 99 ? 5.962 -0.524 -5.347 1.00 94.62 99 VAL A N 1
ATOM 786 C CA . VAL A 1 99 ? 6.613 0.475 -6.219 1.00 94.62 99 VAL A CA 1
ATOM 787 C C . VAL A 1 99 ? 8.140 0.430 -6.158 1.00 94.62 99 VAL A C 1
ATOM 789 O O . VAL A 1 99 ? 8.805 0.911 -7.072 1.00 94.62 99 VAL A O 1
ATOM 792 N N . ASN A 1 100 ? 8.707 -0.144 -5.095 1.00 93.50 100 ASN A N 1
ATOM 793 C CA . ASN A 1 100 ? 10.151 -0.197 -4.888 1.00 93.50 100 ASN A CA 1
ATOM 794 C C . ASN A 1 100 ? 10.768 -1.513 -5.377 1.00 93.50 100 ASN A C 1
ATOM 796 O O . ASN A 1 100 ? 11.786 -1.508 -6.055 1.00 93.50 100 ASN A O 1
ATOM 800 N N . LEU A 1 101 ? 10.162 -2.657 -5.059 1.00 92.62 101 LEU A N 1
ATOM 801 C CA . LEU A 1 101 ? 10.736 -3.962 -5.401 1.00 92.62 101 LEU A CA 1
ATOM 802 C C . LEU A 1 101 ? 10.807 -4.270 -6.910 1.00 92.62 101 LEU A C 1
ATOM 804 O O . LEU A 1 101 ? 11.761 -4.946 -7.294 1.00 92.62 101 LEU A O 1
ATOM 808 N N . PRO A 1 102 ? 9.896 -3.778 -7.777 1.00 93.56 102 PRO A N 1
ATOM 809 C CA . PRO A 1 102 ? 10.004 -4.001 -9.221 1.00 93.56 102 PRO A CA 1
ATOM 810 C C . PRO A 1 102 ? 11.093 -3.177 -9.911 1.00 93.56 102 PRO A C 1
ATOM 812 O O . PRO A 1 102 ? 11.374 -3.415 -11.081 1.00 93.56 102 PRO A O 1
ATOM 815 N N . GLN A 1 103 ? 11.699 -2.186 -9.244 1.00 94.62 103 GLN A N 1
ATOM 816 C CA . GLN A 1 103 ? 12.549 -1.205 -9.928 1.00 94.62 103 GLN A CA 1
ATOM 817 C C . GLN A 1 103 ? 13.711 -1.844 -10.693 1.00 94.62 103 GLN A C 1
ATOM 819 O O . GLN A 1 103 ? 14.056 -1.363 -11.762 1.00 94.62 103 GLN A O 1
ATOM 824 N N . TYR A 1 104 ? 14.328 -2.920 -10.197 1.00 94.00 104 TYR A N 1
ATOM 825 C CA . TYR A 1 104 ? 15.411 -3.568 -10.942 1.00 94.00 104 TYR A CA 1
ATOM 826 C C . TYR A 1 104 ? 14.897 -4.347 -12.156 1.00 94.00 104 TYR A C 1
ATOM 828 O O . TYR A 1 104 ? 15.535 -4.314 -13.206 1.00 94.00 104 TYR A O 1
ATOM 836 N N . ASP A 1 105 ? 13.737 -4.991 -12.042 1.00 93.56 105 ASP A N 1
ATOM 837 C CA . ASP A 1 105 ? 13.127 -5.731 -13.148 1.00 93.56 105 ASP A CA 1
ATOM 838 C C . ASP A 1 105 ? 12.681 -4.778 -14.271 1.00 93.56 105 ASP A C 1
ATOM 840 O O . ASP A 1 105 ? 12.852 -5.083 -15.450 1.00 93.56 105 ASP A O 1
ATOM 844 N N . GLU A 1 106 ? 12.195 -3.586 -13.909 1.00 91.38 106 GLU A N 1
ATOM 845 C CA . GLU A 1 106 ? 11.717 -2.572 -14.855 1.00 91.38 106 GLU A CA 1
ATOM 846 C C . GLU A 1 106 ? 12.833 -1.659 -15.391 1.00 91.38 106 GLU A C 1
ATOM 848 O O . GLU A 1 106 ? 12.874 -1.347 -16.585 1.00 91.38 106 GLU A O 1
ATOM 853 N N . TYR A 1 107 ? 13.750 -1.213 -14.526 1.00 91.31 107 TYR A N 1
ATOM 854 C CA . TYR A 1 107 ? 14.786 -0.218 -14.849 1.00 91.31 107 TYR A CA 1
ATOM 855 C C . TYR A 1 107 ? 16.135 -0.858 -15.199 1.00 91.31 107 TYR A C 1
ATOM 857 O O . TYR A 1 107 ? 17.022 -0.184 -15.730 1.00 91.31 107 TYR A O 1
ATOM 865 N N . GLY A 1 108 ? 16.304 -2.159 -14.928 1.00 92.25 108 GLY A N 1
ATOM 866 C CA . GLY A 1 108 ? 17.522 -2.921 -15.218 1.00 92.25 108 GLY A CA 1
ATOM 867 C C . GLY A 1 108 ? 17.877 -2.934 -16.705 1.00 92.25 108 GLY A C 1
ATOM 868 O O . GLY A 1 108 ? 19.053 -3.017 -17.066 1.00 92.25 108 GLY A O 1
ATOM 869 N N . TYR A 1 109 ? 16.874 -2.770 -17.572 1.00 93.25 109 TYR A N 1
ATOM 870 C CA . TYR A 1 109 ? 17.051 -2.506 -18.993 1.00 93.25 109 TYR A CA 1
ATOM 871 C C . TYR A 1 109 ? 16.648 -1.064 -19.321 1.00 93.25 109 TYR A C 1
ATOM 873 O O . TYR A 1 109 ? 15.492 -0.772 -19.609 1.00 93.25 109 TYR A O 1
ATOM 881 N N . SER A 1 110 ? 17.620 -0.149 -19.313 1.00 92.19 110 SER A N 1
ATOM 882 C CA . SER A 1 110 ? 17.371 1.299 -19.405 1.00 92.19 110 SER A CA 1
ATOM 883 C C . SER A 1 110 ? 16.490 1.761 -20.580 1.00 92.19 110 SER A C 1
ATOM 885 O O . SER A 1 110 ? 15.725 2.697 -20.379 1.00 92.19 110 SER A O 1
ATOM 887 N N . PRO A 1 111 ? 16.518 1.149 -21.785 1.00 92.00 111 PRO A N 1
ATOM 888 C CA . PRO A 1 111 ? 15.587 1.528 -22.851 1.00 92.00 111 PRO A CA 1
ATOM 889 C C . PRO A 1 111 ? 14.104 1.238 -22.553 1.00 92.00 111 PRO A C 1
ATOM 891 O O . PRO A 1 111 ? 13.257 1.853 -23.192 1.00 92.00 111 PRO A O 1
ATOM 894 N N . ASN A 1 112 ? 13.781 0.321 -21.629 1.00 94.06 112 ASN A N 1
ATOM 895 C CA . ASN A 1 112 ? 12.402 0.070 -21.177 1.00 94.06 112 ASN A CA 1
ATOM 896 C C . ASN A 1 112 ? 11.869 1.232 -20.331 1.00 94.06 112 ASN A C 1
ATOM 898 O O . ASN A 1 112 ? 10.710 1.612 -20.464 1.00 94.06 112 ASN A O 1
ATOM 902 N N . TYR A 1 113 ? 12.731 1.812 -19.492 1.00 92.62 113 TYR A N 1
ATOM 903 C CA . TYR A 1 113 ? 12.368 2.884 -18.571 1.00 92.62 113 TYR A CA 1
ATOM 904 C C . TYR A 1 113 ? 13.525 3.890 -18.414 1.00 92.62 113 TYR A C 1
ATOM 906 O O . TYR A 1 113 ? 14.282 3.841 -17.438 1.00 92.62 113 TYR A O 1
ATOM 914 N N . PRO A 1 114 ? 13.726 4.795 -19.389 1.00 92.00 114 PRO A N 1
ATOM 915 C CA . PRO A 1 114 ? 14.791 5.783 -19.303 1.00 92.00 114 PRO A CA 1
ATOM 916 C C . PRO A 1 114 ? 14.462 6.816 -18.218 1.00 92.00 114 PRO A C 1
ATOM 918 O O . PRO A 1 114 ? 13.460 7.521 -18.294 1.00 92.00 114 PRO A O 1
ATOM 921 N N . THR A 1 115 ? 15.332 6.933 -17.214 1.00 86.81 115 THR A N 1
ATOM 922 C CA . THR A 1 115 ? 15.198 7.904 -16.109 1.00 86.81 115 THR A CA 1
ATOM 923 C C . THR A 1 115 ? 15.480 9.347 -16.535 1.00 86.81 115 THR A C 1
ATOM 925 O O . THR A 1 115 ? 15.180 10.285 -15.800 1.00 86.81 115 THR A O 1
ATOM 928 N N . LEU A 1 116 ? 16.058 9.526 -17.724 1.00 91.06 116 LEU A N 1
ATOM 929 C CA . LEU A 1 116 ? 16.397 10.804 -18.331 1.00 91.06 116 LEU A CA 1
ATOM 930 C C . LEU A 1 116 ? 16.301 10.669 -19.854 1.00 91.06 116 LEU A C 1
ATOM 932 O O . LEU A 1 116 ? 16.663 9.633 -20.411 1.00 91.06 116 LEU A O 1
ATOM 936 N N . LEU A 1 117 ? 15.880 11.736 -20.526 1.00 93.94 117 LEU A N 1
ATOM 937 C CA . LEU A 1 117 ? 16.058 11.901 -21.965 1.00 93.94 117 LEU A CA 1
ATOM 938 C C . LEU A 1 117 ? 16.881 13.163 -22.225 1.00 93.94 117 LEU A C 1
ATOM 940 O O . LEU A 1 117 ? 16.799 14.133 -21.473 1.00 93.94 117 LEU A O 1
ATOM 944 N N . VAL A 1 118 ? 17.698 13.130 -23.274 1.00 92.25 118 VAL A N 1
ATOM 945 C CA . VAL A 1 118 ? 18.558 14.247 -23.679 1.00 92.25 118 VAL A CA 1
ATOM 946 C C . VAL A 1 118 ? 17.966 14.910 -24.915 1.00 92.25 118 VAL A C 1
ATOM 948 O O . VAL A 1 118 ? 17.693 14.231 -25.901 1.00 92.25 118 VAL A O 1
ATOM 951 N N . GLY A 1 119 ? 17.833 16.236 -24.885 1.00 91.88 119 GLY A N 1
ATOM 952 C CA . GLY A 1 119 ? 17.310 17.030 -25.997 1.00 91.88 119 GLY A CA 1
ATOM 953 C C . GLY A 1 119 ? 15.824 17.356 -25.865 1.00 91.88 119 GLY A C 1
ATOM 954 O O . GLY A 1 119 ? 15.206 17.117 -24.830 1.00 91.88 119 GLY A O 1
ATOM 955 N N . GLU A 1 120 ? 15.268 17.931 -26.928 1.00 92.44 120 GLU A N 1
ATOM 956 C CA . GLU A 1 120 ? 13.871 18.365 -26.967 1.00 92.44 120 GLU A CA 1
ATOM 957 C C . GLU A 1 120 ? 12.952 17.247 -27.483 1.00 92.44 120 GLU A C 1
ATOM 959 O O . GLU A 1 120 ? 13.339 16.506 -28.397 1.00 92.44 120 GLU A O 1
ATOM 964 N N . PRO A 1 121 ? 11.716 17.136 -26.963 1.00 93.00 121 PRO A N 1
ATOM 965 C CA . PRO A 1 121 ? 10.710 16.252 -27.533 1.00 93.00 121 PRO A CA 1
ATOM 966 C C . PRO A 1 121 ? 10.478 16.549 -29.027 1.00 93.00 121 PRO A C 1
ATOM 968 O O . PRO A 1 121 ? 10.475 17.714 -29.434 1.00 93.00 121 PRO A O 1
ATOM 971 N N . PRO A 1 122 ? 10.241 15.530 -29.871 1.00 91.94 122 PRO A N 1
ATOM 972 C CA . PRO A 1 122 ? 9.911 15.758 -31.273 1.00 91.94 122 PRO A CA 1
ATOM 973 C C . PRO A 1 122 ? 8.634 16.600 -31.437 1.00 91.94 122 PRO A C 1
ATOM 975 O O . PRO A 1 122 ? 7.580 16.244 -30.916 1.00 91.94 122 PRO A O 1
ATOM 978 N N . CYS A 1 123 ? 8.712 17.676 -32.226 1.00 95.12 123 CYS A N 1
ATOM 979 C CA . CYS A 1 123 ? 7.571 18.542 -32.574 1.00 95.12 123 CYS A CA 1
ATOM 980 C C . CYS A 1 123 ? 6.986 18.242 -33.967 1.00 95.12 123 CYS A C 1
ATOM 982 O O . CYS A 1 123 ? 6.243 19.047 -34.527 1.00 95.12 123 CYS A O 1
ATOM 984 N N . ASP A 1 124 ? 7.361 17.109 -34.560 1.00 95.06 124 ASP A N 1
ATOM 985 C CA . ASP A 1 124 ? 6.924 16.679 -35.881 1.00 95.06 124 ASP A CA 1
ATOM 986 C C . ASP A 1 124 ? 6.730 15.157 -35.927 1.00 95.06 124 ASP A C 1
ATOM 988 O O . ASP A 1 124 ? 7.154 14.427 -35.032 1.00 95.06 124 ASP A O 1
ATOM 992 N N . THR A 1 125 ? 6.061 14.680 -36.973 1.00 95.62 125 THR A N 1
ATOM 993 C CA . THR A 1 125 ? 5.713 13.265 -37.168 1.00 95.62 125 THR A CA 1
ATOM 994 C C . THR A 1 125 ? 6.704 12.526 -38.072 1.00 95.62 125 THR A C 1
ATOM 996 O O . THR A 1 125 ? 6.394 11.441 -38.569 1.00 95.62 125 THR A O 1
ATOM 999 N N . ARG A 1 126 ? 7.886 13.097 -38.351 1.00 95.88 126 ARG A N 1
ATOM 1000 C CA . ARG A 1 126 ? 8.854 12.468 -39.257 1.00 95.88 126 ARG A CA 1
ATOM 1001 C C . ARG A 1 126 ? 9.444 11.216 -38.623 1.00 95.88 126 ARG A C 1
ATOM 1003 O O . ARG A 1 126 ? 9.722 11.163 -37.427 1.00 95.88 126 ARG A O 1
ATOM 1010 N N . TRP A 1 127 ? 9.697 10.221 -39.468 1.00 94.44 127 TRP A N 1
ATOM 1011 C CA . TRP A 1 127 ? 10.350 8.984 -39.064 1.00 94.44 127 TRP A CA 1
ATOM 1012 C C . TRP A 1 127 ? 11.739 9.247 -38.474 1.00 94.44 127 TRP A C 1
ATOM 1014 O O . TRP A 1 127 ? 12.541 9.975 -39.066 1.00 94.44 127 TRP A O 1
ATOM 1024 N N . ARG A 1 128 ? 12.034 8.608 -37.338 1.00 93.56 128 ARG A N 1
ATOM 1025 C CA . ARG A 1 128 ? 13.351 8.612 -36.698 1.00 93.56 128 ARG A CA 1
ATOM 1026 C C . ARG A 1 128 ? 13.943 7.212 -36.733 1.00 93.56 128 ARG A C 1
ATOM 1028 O O . ARG A 1 128 ? 13.268 6.231 -36.430 1.00 93.56 128 ARG A O 1
ATOM 1035 N N . ASP A 1 129 ? 15.206 7.119 -37.127 1.00 95.69 129 ASP A N 1
ATOM 1036 C CA . ASP A 1 129 ? 15.918 5.848 -37.119 1.00 95.69 129 ASP A CA 1
ATOM 1037 C C . ASP A 1 129 ? 16.447 5.501 -35.715 1.00 95.69 129 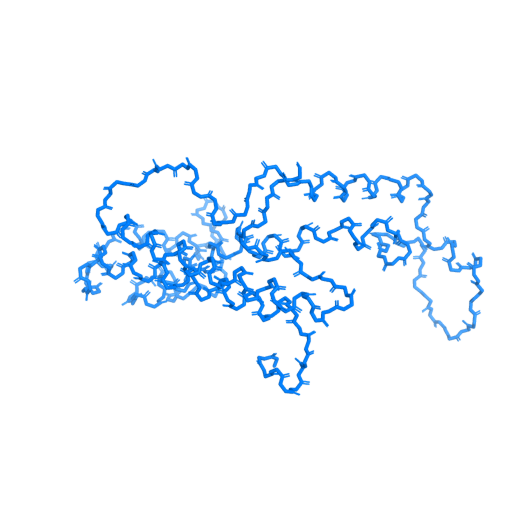ASP A C 1
ATOM 1039 O O . ASP A 1 129 ? 16.398 6.296 -34.773 1.00 95.69 129 ASP A O 1
ATOM 1043 N N . LYS A 1 130 ? 16.993 4.290 -35.573 1.00 95.12 130 LYS A N 1
ATOM 1044 C CA . LYS A 1 130 ? 17.573 3.816 -34.311 1.00 95.12 130 LYS A CA 1
ATOM 1045 C C . LYS A 1 130 ? 18.671 4.743 -33.774 1.00 95.12 130 LYS A C 1
ATOM 1047 O O . LYS A 1 130 ? 18.772 4.910 -32.564 1.00 95.12 130 LYS A O 1
ATOM 1052 N N . HIS A 1 131 ? 19.514 5.313 -34.633 1.00 94.19 131 HIS A N 1
ATOM 1053 C CA . HIS A 1 131 ? 20.624 6.163 -34.195 1.00 94.19 131 HIS A CA 1
ATOM 1054 C C . HIS A 1 131 ? 20.125 7.500 -33.664 1.00 94.19 131 HIS A C 1
ATOM 1056 O O . HIS A 1 131 ? 20.735 8.076 -32.767 1.00 94.19 131 HIS A O 1
ATOM 1062 N N . ASP A 1 132 ? 19.040 8.013 -34.230 1.00 92.75 132 ASP A N 1
ATOM 1063 C CA . ASP A 1 132 ? 18.373 9.198 -33.724 1.00 92.75 132 ASP A CA 1
ATOM 1064 C C . ASP A 1 132 ? 17.729 8.937 -32.356 1.00 92.75 132 ASP A C 1
ATOM 1066 O O . ASP A 1 132 ? 18.011 9.667 -31.413 1.00 92.75 132 ASP A O 1
ATOM 1070 N N . VAL A 1 133 ? 16.996 7.831 -32.184 1.00 93.50 133 VAL A N 1
ATOM 1071 C CA . VAL A 1 133 ? 16.422 7.458 -30.875 1.00 93.50 133 VAL A CA 1
ATOM 1072 C C . VAL A 1 133 ? 17.511 7.269 -29.812 1.00 93.50 133 VAL A C 1
ATOM 1074 O O . VAL A 1 133 ? 17.423 7.833 -28.724 1.00 93.50 133 VAL A O 1
ATOM 1077 N N . LEU A 1 134 ? 18.577 6.526 -30.129 1.00 93.06 134 LEU A N 1
ATOM 1078 C CA . LEU A 1 134 ? 19.669 6.257 -29.185 1.00 93.06 134 LEU A CA 1
ATOM 1079 C C . LEU A 1 134 ? 20.408 7.523 -28.730 1.00 93.06 134 LEU A C 1
ATOM 1081 O O . LEU A 1 134 ? 20.955 7.527 -27.633 1.00 93.06 134 LEU A O 1
ATOM 1085 N N . ARG A 1 135 ? 20.425 8.588 -29.543 1.00 93.38 135 ARG A N 1
ATOM 1086 C CA . ARG A 1 135 ? 21.039 9.874 -29.173 1.00 93.38 135 ARG A CA 1
ATOM 1087 C C . ARG A 1 135 ? 20.285 10.616 -28.070 1.00 93.38 135 ARG A C 1
ATOM 1089 O O . ARG A 1 135 ? 20.893 11.454 -27.415 1.00 93.38 135 ARG A O 1
ATOM 1096 N N . HIS A 1 136 ? 19.008 10.297 -27.865 1.00 94.06 136 HIS A N 1
ATOM 1097 C CA . HIS A 1 136 ? 18.170 10.912 -26.835 1.00 94.06 136 HIS A CA 1
ATOM 1098 C C . HIS A 1 136 ? 18.100 10.067 -25.552 1.00 94.06 136 HIS A C 1
ATOM 1100 O O . HIS A 1 136 ? 17.561 10.531 -24.550 1.00 94.06 136 HIS A O 1
ATOM 1106 N N . LEU A 1 137 ? 18.646 8.844 -25.553 1.00 94.56 137 LEU A N 1
ATOM 1107 C CA . LEU A 1 137 ? 18.769 8.022 -24.347 1.00 94.56 137 LEU A CA 1
ATOM 1108 C C . LEU A 1 137 ? 19.955 8.476 -23.474 1.00 94.56 137 LEU A C 1
ATOM 1110 O O . LEU A 1 137 ? 20.885 9.111 -23.980 1.00 94.56 137 LEU A O 1
ATOM 1114 N N . PRO A 1 138 ? 19.969 8.124 -22.172 1.00 92.50 138 PRO A N 1
ATOM 1115 C CA . PRO A 1 138 ? 21.102 8.419 -21.306 1.00 92.50 138 PRO A CA 1
ATOM 1116 C C . PRO A 1 138 ? 22.401 7.779 -21.811 1.00 92.50 138 PRO A C 1
ATOM 1118 O O . PRO A 1 138 ? 22.405 6.735 -22.473 1.00 92.50 138 PRO A O 1
ATOM 1121 N N . THR A 1 139 ? 23.533 8.386 -21.452 1.00 93.38 139 THR A N 1
ATOM 1122 C CA . THR A 1 139 ? 24.852 7.800 -21.715 1.00 93.38 139 THR A CA 1
ATOM 1123 C C . THR A 1 139 ? 25.015 6.474 -20.973 1.00 93.38 139 THR A C 1
ATOM 1125 O O . THR A 1 139 ? 24.334 6.199 -19.985 1.00 93.38 139 THR A O 1
ATOM 1128 N N . LYS A 1 140 ? 25.966 5.645 -21.419 1.00 93.25 140 LYS A N 1
ATOM 1129 C CA . LYS A 1 140 ? 26.244 4.346 -20.784 1.00 93.25 140 LYS A CA 1
ATOM 1130 C C . LYS A 1 140 ? 26.532 4.472 -19.285 1.00 93.25 140 LYS A C 1
ATOM 1132 O O . LYS A 1 140 ? 26.052 3.642 -18.521 1.00 93.25 140 LYS A O 1
ATOM 1137 N N . ASP A 1 141 ? 27.258 5.510 -18.874 1.00 94.44 141 ASP A N 1
ATOM 1138 C CA . ASP A 1 141 ? 27.592 5.747 -17.467 1.00 94.44 141 ASP A CA 1
ATOM 1139 C C . ASP A 1 141 ? 26.348 6.083 -16.633 1.00 94.44 141 ASP A C 1
ATOM 1141 O O . ASP A 1 141 ? 26.169 5.536 -15.546 1.00 94.44 141 ASP A O 1
ATOM 1145 N N . LEU A 1 142 ? 25.441 6.912 -17.165 1.00 93.00 142 LEU A N 1
ATOM 1146 C CA . LEU A 1 142 ? 24.173 7.249 -16.505 1.00 93.00 142 LEU A CA 1
ATOM 1147 C C . LEU A 1 142 ? 23.223 6.047 -16.435 1.00 93.00 142 LEU A C 1
ATOM 1149 O O . LEU A 1 142 ? 22.566 5.831 -15.412 1.00 93.00 142 LEU A O 1
ATOM 1153 N N . CYS A 1 143 ? 23.178 5.232 -17.493 1.00 93.94 143 CYS A N 1
ATOM 1154 C CA . CYS A 1 143 ? 22.450 3.965 -17.486 1.00 93.94 143 CYS A CA 1
ATOM 1155 C C . CYS A 1 143 ? 22.996 3.032 -16.399 1.00 93.94 143 CYS A C 1
ATOM 1157 O O . CYS A 1 143 ? 22.226 2.524 -15.588 1.00 93.94 143 CYS A O 1
ATOM 1159 N N . LEU A 1 144 ? 24.320 2.848 -16.331 1.00 94.38 144 LEU A N 1
ATOM 1160 C CA . LEU A 1 144 ? 24.955 1.996 -15.325 1.00 94.38 144 LEU A CA 1
ATOM 1161 C C . LEU A 1 144 ? 24.654 2.481 -13.902 1.00 94.38 144 LEU A C 1
ATOM 1163 O O . LEU A 1 144 ? 24.278 1.674 -13.054 1.00 94.38 144 LEU A O 1
ATOM 1167 N N . GLN A 1 145 ? 24.762 3.786 -13.646 1.00 94.00 145 GLN A N 1
ATOM 1168 C CA . GLN A 1 145 ? 24.408 4.369 -12.350 1.00 94.00 145 GLN A CA 1
ATOM 1169 C C . GLN A 1 145 ? 22.944 4.095 -11.988 1.00 94.00 145 GLN A C 1
ATOM 1171 O O . GLN A 1 145 ? 22.670 3.624 -10.887 1.00 94.00 145 GLN A O 1
ATOM 1176 N N . SER A 1 146 ? 22.013 4.315 -12.921 1.00 92.75 146 SER A N 1
ATOM 1177 C CA . SER A 1 146 ? 20.579 4.071 -12.700 1.00 92.75 146 SER A CA 1
ATOM 1178 C C . SER A 1 146 ? 20.290 2.606 -12.358 1.00 92.75 146 SER A C 1
ATOM 1180 O O . SER A 1 146 ? 19.554 2.327 -11.413 1.00 92.75 146 SER A O 1
ATOM 1182 N N . VAL A 1 147 ? 20.921 1.664 -13.068 1.00 94.31 147 VAL A N 1
ATOM 1183 C CA . VAL A 1 147 ? 20.782 0.221 -12.811 1.00 94.31 147 VAL A CA 1
ATOM 1184 C C . VAL A 1 147 ? 21.356 -0.163 -11.443 1.00 94.31 147 VAL A C 1
ATOM 1186 O O . VAL A 1 147 ? 20.748 -0.959 -10.725 1.00 94.31 147 VAL A O 1
ATOM 1189 N N . ILE A 1 148 ? 22.496 0.417 -11.046 1.00 94.38 148 ILE A N 1
ATOM 1190 C CA . ILE A 1 148 ? 23.083 0.208 -9.714 1.00 94.38 148 ILE A CA 1
ATOM 1191 C C . ILE A 1 148 ? 22.135 0.722 -8.625 1.00 94.38 148 ILE A C 1
ATOM 1193 O O . ILE A 1 148 ? 21.875 -0.003 -7.665 1.00 94.38 148 ILE A O 1
ATOM 1197 N N . TYR A 1 149 ? 21.584 1.931 -8.776 1.00 92.88 149 TYR A N 1
ATOM 1198 C CA . TYR A 1 149 ? 20.622 2.477 -7.816 1.00 92.88 149 TYR A CA 1
ATOM 1199 C C . TYR A 1 149 ? 19.373 1.606 -7.706 1.00 92.88 149 TYR A C 1
ATOM 1201 O O . TYR A 1 149 ? 18.994 1.255 -6.591 1.00 92.88 149 TYR A O 1
ATOM 1209 N N . ALA A 1 150 ? 18.785 1.192 -8.832 1.00 93.25 150 ALA A N 1
ATOM 1210 C CA . ALA A 1 150 ? 17.645 0.281 -8.834 1.00 93.25 150 ALA A CA 1
ATOM 1211 C C . ALA A 1 150 ? 17.976 -1.010 -8.068 1.00 93.25 150 ALA A C 1
ATOM 1213 O O . ALA A 1 150 ? 17.258 -1.373 -7.142 1.00 93.25 150 ALA A O 1
ATOM 1214 N N . LYS A 1 151 ? 19.120 -1.648 -8.358 1.00 92.69 151 LYS A N 1
ATOM 1215 C CA . LYS A 1 151 ? 19.528 -2.889 -7.681 1.00 92.69 151 LYS A CA 1
ATOM 1216 C C . LYS A 1 151 ? 19.725 -2.722 -6.172 1.00 92.69 151 LYS A C 1
ATOM 1218 O O . LYS A 1 151 ? 19.427 -3.654 -5.423 1.00 92.69 151 LYS A O 1
ATOM 1223 N N . LEU A 1 152 ? 20.278 -1.586 -5.741 1.00 92.56 152 LEU A N 1
ATOM 1224 C CA . LEU A 1 152 ? 20.504 -1.272 -4.328 1.00 92.56 152 LEU A CA 1
ATOM 1225 C C . LEU A 1 152 ? 19.190 -0.987 -3.591 1.00 92.56 152 LEU A C 1
ATOM 1227 O O . LEU A 1 152 ? 19.033 -1.425 -2.454 1.00 92.56 152 LEU A O 1
ATOM 1231 N N . MET A 1 153 ? 18.257 -0.275 -4.228 1.00 90.62 153 MET A N 1
ATOM 1232 C CA . MET A 1 153 ? 16.954 0.061 -3.646 1.00 90.62 153 MET A CA 1
ATOM 1233 C C . MET A 1 153 ? 16.024 -1.154 -3.557 1.00 90.62 153 MET A C 1
ATOM 1235 O O . MET A 1 153 ? 15.263 -1.267 -2.599 1.00 90.62 153 MET A O 1
ATOM 1239 N N . THR A 1 154 ? 16.112 -2.099 -4.498 1.00 91.06 154 THR A N 1
ATOM 1240 C CA . THR A 1 154 ? 15.257 -3.301 -4.522 1.00 91.06 154 THR A CA 1
ATOM 1241 C C . THR A 1 154 ? 15.768 -4.445 -3.649 1.00 91.06 154 THR A C 1
ATOM 1243 O O . THR A 1 154 ? 15.148 -5.508 -3.604 1.00 91.06 154 THR A O 1
ATOM 1246 N N . ASP A 1 155 ? 16.926 -4.290 -3.008 1.00 86.12 155 ASP A N 1
ATOM 1247 C CA . ASP A 1 155 ? 17.526 -5.352 -2.209 1.00 86.12 155 ASP A CA 1
ATOM 1248 C C . ASP A 1 155 ? 16.695 -5.631 -0.946 1.00 86.12 155 ASP A C 1
ATOM 1250 O O . ASP A 1 155 ? 16.484 -4.756 -0.099 1.00 86.12 155 ASP A O 1
ATOM 1254 N N . ARG A 1 156 ? 16.196 -6.865 -0.807 1.00 80.12 156 ARG A N 1
ATOM 1255 C CA . ARG A 1 156 ? 15.308 -7.254 0.297 1.00 80.12 156 ARG A CA 1
ATOM 1256 C C . ARG A 1 156 ? 16.119 -7.481 1.570 1.00 80.12 156 ARG A C 1
ATOM 1258 O O . ARG A 1 156 ? 16.545 -8.590 1.869 1.00 80.12 156 ARG A O 1
ATOM 1265 N N . LYS A 1 157 ? 16.288 -6.423 2.364 1.00 74.06 157 LYS A N 1
ATOM 1266 C CA . LYS A 1 157 ? 16.936 -6.500 3.688 1.00 74.06 157 LYS A CA 1
ATOM 1267 C C . LYS A 1 157 ? 16.007 -6.980 4.802 1.00 74.06 157 LYS A C 1
ATOM 1269 O O . LYS A 1 157 ? 16.484 -7.293 5.894 1.00 74.06 157 LYS A O 1
ATOM 1274 N N . THR A 1 158 ? 14.702 -7.054 4.557 1.00 72.69 158 THR A N 1
ATOM 1275 C CA . THR A 1 158 ? 13.663 -7.512 5.493 1.00 72.69 158 THR A CA 1
ATOM 1276 C C . THR A 1 158 ? 12.820 -8.620 4.857 1.00 72.69 158 THR A C 1
ATOM 1278 O O . THR A 1 158 ? 12.733 -8.716 3.634 1.00 72.69 158 THR A O 1
ATOM 1281 N N . ASN A 1 159 ? 12.250 -9.495 5.688 1.00 82.12 159 ASN A N 1
ATOM 1282 C CA . ASN A 1 159 ? 11.282 -10.485 5.219 1.00 82.12 159 ASN A CA 1
ATOM 1283 C C . ASN A 1 159 ? 9.931 -9.796 4.963 1.00 82.12 159 ASN A C 1
ATOM 1285 O O . ASN A 1 159 ? 9.730 -8.641 5.347 1.00 82.12 159 ASN A O 1
ATOM 1289 N N . GLY A 1 160 ? 9.021 -10.500 4.291 1.00 81.81 160 GLY A N 1
ATOM 1290 C CA . GLY A 1 160 ? 7.661 -10.030 4.046 1.00 81.81 160 GLY A CA 1
ATOM 1291 C C . GLY A 1 160 ? 6.862 -9.817 5.335 1.00 81.81 160 GLY A C 1
ATOM 1292 O O . GLY A 1 160 ? 7.245 -10.267 6.415 1.00 81.81 160 GLY A O 1
ATOM 1293 N N . LEU A 1 161 ? 5.723 -9.132 5.212 1.00 85.69 161 LEU A N 1
ATOM 1294 C CA . LEU A 1 161 ? 4.904 -8.696 6.349 1.00 85.69 161 LEU A CA 1
ATOM 1295 C C . LEU A 1 161 ? 4.399 -9.851 7.235 1.00 85.69 161 LEU A C 1
ATOM 1297 O O . LEU A 1 161 ? 4.061 -9.626 8.390 1.00 85.69 161 LEU A O 1
ATOM 1301 N N . ALA A 1 162 ? 4.361 -11.085 6.725 1.00 83.75 162 ALA A N 1
ATOM 1302 C CA . ALA A 1 162 ? 3.983 -12.259 7.510 1.00 83.75 162 ALA A CA 1
ATOM 1303 C C . ALA A 1 162 ? 5.092 -12.755 8.464 1.00 83.75 162 ALA A C 1
ATOM 1305 O O . ALA A 1 162 ? 4.855 -13.690 9.230 1.00 83.75 162 ALA A O 1
ATOM 1306 N N . ASP A 1 163 ? 6.291 -12.166 8.432 1.00 80.38 163 ASP A N 1
ATOM 1307 C CA . ASP A 1 163 ? 7.415 -12.554 9.285 1.00 80.38 163 ASP A CA 1
ATOM 1308 C C . ASP A 1 163 ? 7.511 -11.698 10.560 1.00 80.38 163 ASP A C 1
ATOM 1310 O O . ASP A 1 163 ? 8.293 -10.753 10.663 1.00 80.38 163 ASP A O 1
ATOM 1314 N N . PHE A 1 164 ? 6.716 -12.052 11.571 1.00 69.00 164 PHE A N 1
ATOM 1315 C CA . PHE A 1 164 ? 6.747 -11.422 12.895 1.00 69.00 164 PHE A CA 1
ATOM 1316 C C . PHE A 1 164 ? 7.765 -12.108 13.820 1.00 69.00 164 PHE A C 1
ATOM 1318 O O . PHE A 1 164 ? 7.410 -12.755 14.805 1.00 69.00 164 PHE A O 1
ATOM 1325 N N . ASN A 1 165 ? 9.057 -11.955 13.525 1.00 67.00 165 ASN A N 1
ATOM 1326 C CA . ASN A 1 165 ? 10.121 -12.467 14.401 1.00 67.00 165 ASN A CA 1
ATOM 1327 C C . ASN A 1 165 ? 10.330 -11.625 15.673 1.00 67.00 165 ASN A C 1
ATOM 1329 O O . ASN A 1 165 ? 11.064 -12.030 16.574 1.00 67.00 165 ASN A O 1
ATOM 1333 N N . SER A 1 166 ? 9.680 -10.464 15.779 1.00 65.75 166 SER A N 1
ATOM 1334 C CA . SER A 1 166 ? 9.807 -9.568 16.927 1.00 65.75 166 SER A CA 1
ATOM 1335 C C . SER A 1 166 ? 8.470 -9.388 17.641 1.00 65.75 166 SER A C 1
ATOM 1337 O O . SER A 1 166 ? 7.499 -8.905 17.062 1.00 65.75 166 SER A O 1
ATOM 1339 N N . LYS A 1 167 ? 8.422 -9.774 18.921 1.00 70.44 167 LYS A N 1
ATOM 1340 C CA . LYS A 1 167 ? 7.252 -9.602 19.792 1.00 70.44 167 LYS A CA 1
ATOM 1341 C C . LYS A 1 167 ? 7.409 -8.333 20.624 1.00 70.44 167 LYS A C 1
ATOM 1343 O O . LYS A 1 167 ? 8.102 -8.338 21.637 1.00 70.44 167 LYS A O 1
ATOM 1348 N N . PHE A 1 168 ? 6.766 -7.254 20.188 1.00 77.25 168 PHE A N 1
ATOM 1349 C CA . PHE A 1 168 ? 6.734 -5.983 20.927 1.00 77.25 168 PHE A CA 1
ATOM 1350 C C . PHE A 1 168 ? 5.415 -5.750 21.673 1.00 77.25 168 PHE A C 1
ATOM 1352 O O . PHE A 1 168 ? 5.342 -4.870 22.524 1.00 77.25 168 PHE A O 1
ATOM 1359 N N . GLN A 1 169 ? 4.383 -6.544 21.379 1.00 82.12 169 GLN A N 1
ATOM 1360 C CA . GLN A 1 169 ? 3.067 -6.451 22.005 1.00 82.12 169 GLN A CA 1
ATOM 1361 C C . GLN A 1 169 ? 2.792 -7.687 22.860 1.00 82.12 169 GLN A C 1
ATOM 1363 O O . GLN A 1 169 ? 3.010 -8.817 22.421 1.00 82.12 169 GLN A O 1
ATOM 1368 N N . TYR A 1 170 ? 2.305 -7.450 24.076 1.00 87.88 170 TYR A N 1
ATOM 1369 C CA . TYR A 1 170 ? 2.011 -8.487 25.071 1.00 87.88 170 TYR A CA 1
ATOM 1370 C C . TYR A 1 170 ? 0.556 -8.458 25.550 1.00 87.88 170 TYR A C 1
ATOM 1372 O O . TYR A 1 170 ? 0.125 -9.365 26.258 1.00 87.88 170 TYR A O 1
ATOM 1380 N N . ASP A 1 171 ? -0.197 -7.429 25.163 1.00 91.94 171 ASP A N 1
ATOM 1381 C CA . ASP A 1 171 ? -1.612 -7.305 25.484 1.00 91.94 171 ASP A CA 1
ATOM 1382 C C . ASP A 1 171 ? -2.444 -8.421 24.793 1.00 91.94 171 ASP A C 1
ATOM 1384 O O . ASP A 1 171 ? -2.181 -8.749 23.629 1.00 91.94 171 ASP A O 1
ATOM 1388 N N . PRO A 1 172 ? -3.451 -9.017 25.468 1.00 94.19 172 PRO A N 1
ATOM 1389 C CA . PRO A 1 172 ? -4.253 -10.108 24.905 1.00 94.19 172 PRO A CA 1
ATOM 1390 C C . PRO A 1 172 ? -5.024 -9.763 23.621 1.00 94.19 172 PRO A C 1
ATOM 1392 O O . PRO A 1 172 ? -5.181 -10.630 22.756 1.00 94.19 172 PRO A O 1
ATOM 1395 N N . ILE A 1 173 ? -5.515 -8.527 23.481 1.00 94.00 173 ILE A N 1
ATOM 1396 C CA . ILE A 1 173 ? -6.202 -8.044 22.275 1.00 94.00 173 ILE A CA 1
ATOM 1397 C C . ILE A 1 173 ? -5.201 -8.007 21.122 1.00 94.00 173 ILE A C 1
ATOM 1399 O O . ILE A 1 173 ? -5.477 -8.542 20.042 1.00 94.00 173 ILE A O 1
ATOM 1403 N N . ALA A 1 174 ? -4.025 -7.429 21.368 1.00 92.25 174 ALA A N 1
ATOM 1404 C CA . ALA A 1 174 ? -2.959 -7.318 20.384 1.00 92.25 174 ALA A CA 1
ATOM 1405 C C . ALA A 1 174 ? -2.458 -8.688 19.907 1.00 92.25 174 ALA A C 1
ATOM 1407 O O . ALA A 1 174 ? -2.391 -8.937 18.702 1.00 92.25 174 ALA A O 1
ATOM 1408 N N . LEU A 1 175 ? -2.200 -9.612 20.838 1.00 93.06 175 LEU A N 1
ATOM 1409 C CA . LEU A 1 175 ? -1.768 -10.976 20.525 1.00 93.06 175 LEU A CA 1
ATOM 1410 C C . LEU A 1 175 ? -2.798 -11.710 19.660 1.00 93.06 175 LEU A C 1
ATOM 1412 O O . LEU A 1 175 ? -2.457 -12.227 18.595 1.00 93.06 175 LEU A O 1
ATOM 1416 N N . LYS A 1 176 ? -4.074 -11.690 20.063 1.00 93.94 176 LYS A N 1
ATOM 1417 C CA . LYS A 1 176 ? -5.149 -12.351 19.313 1.00 93.94 176 LYS A CA 1
ATOM 1418 C C . LYS A 1 176 ? -5.354 -11.732 17.928 1.00 93.94 176 LYS A C 1
ATOM 1420 O O . LYS A 1 176 ? -5.551 -12.455 16.952 1.00 93.94 176 LYS A O 1
ATOM 1425 N N . SER A 1 177 ? -5.316 -10.402 17.818 1.00 94.81 177 SER A N 1
ATOM 1426 C CA . SER A 1 177 ? -5.441 -9.733 16.518 1.00 94.81 177 SER A CA 1
ATOM 1427 C C . SER A 1 177 ? -4.237 -10.016 15.616 1.00 94.81 177 SER A C 1
ATOM 1429 O O . SER A 1 177 ? -4.413 -10.160 14.406 1.00 94.81 177 SER A O 1
ATOM 1431 N N . GLY A 1 178 ? -3.034 -10.127 16.189 1.00 93.38 178 GLY A N 1
ATOM 1432 C CA . GLY A 1 178 ? -1.807 -10.488 15.479 1.0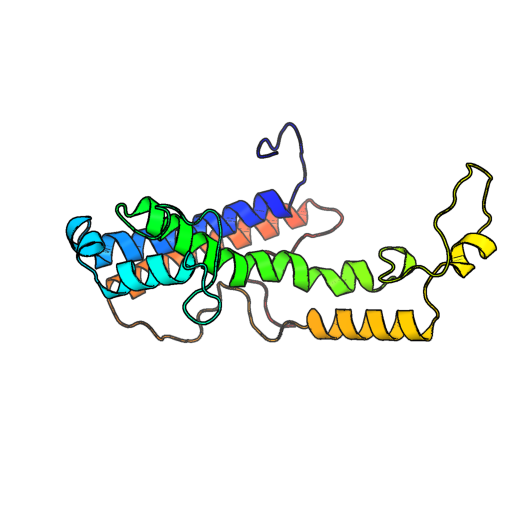0 93.38 178 GLY A CA 1
ATOM 1433 C C . GLY A 1 178 ? -1.836 -11.914 14.926 1.00 93.38 178 GLY A C 1
ATOM 1434 O O . GLY A 1 178 ? -1.481 -12.125 13.770 1.00 93.38 178 GLY A O 1
ATOM 1435 N N . GLU A 1 179 ? -2.332 -12.889 15.693 1.00 93.12 179 GLU A N 1
ATOM 1436 C CA . GLU A 1 179 ? -2.518 -14.271 15.218 1.00 93.12 179 GLU A CA 1
ATOM 1437 C C . GLU A 1 179 ? -3.473 -14.348 14.020 1.00 93.12 179 GLU A C 1
ATOM 1439 O O . GLU A 1 179 ? -3.170 -14.998 13.015 1.00 93.12 179 GLU A O 1
ATOM 1444 N N . LEU A 1 180 ? -4.611 -13.651 14.102 1.00 95.62 180 LEU A N 1
ATOM 1445 C CA . LEU A 1 180 ? -5.573 -13.576 13.001 1.00 95.62 180 LEU A CA 1
ATOM 1446 C C . LEU A 1 180 ? -4.984 -12.855 11.789 1.00 95.62 180 LEU A C 1
ATOM 1448 O O . LEU A 1 180 ? -5.147 -13.321 10.669 1.00 95.62 180 LEU A O 1
ATOM 1452 N N . PHE A 1 181 ? -4.250 -11.765 12.006 1.00 95.50 181 PHE A N 1
ATOM 1453 C CA . PHE A 1 181 ? -3.595 -11.036 10.926 1.00 95.50 181 PHE A CA 1
ATOM 1454 C C . PHE A 1 181 ? -2.555 -11.892 10.199 1.00 95.50 181 PHE A C 1
ATOM 1456 O O . PHE A 1 181 ? -2.551 -11.953 8.974 1.00 95.50 181 PHE A O 1
ATOM 1463 N N . LEU A 1 182 ? -1.726 -12.633 10.937 1.00 93.75 182 LEU A N 1
ATOM 1464 C CA . LEU A 1 182 ? -0.780 -13.590 10.362 1.00 93.75 182 LEU A CA 1
ATOM 1465 C C . LEU A 1 182 ? -1.472 -14.672 9.532 1.00 93.75 182 LEU A C 1
ATOM 1467 O O . LEU A 1 182 ? -0.945 -15.085 8.498 1.00 93.75 182 LEU A O 1
ATOM 1471 N N . LYS A 1 183 ? -2.637 -15.147 9.981 1.00 95.44 183 LYS A N 1
ATOM 1472 C CA . LYS A 1 183 ? -3.451 -16.083 9.206 1.00 95.44 183 LYS A CA 1
ATOM 1473 C C . LYS A 1 183 ? -3.956 -15.428 7.916 1.00 95.44 183 LYS A C 1
ATOM 1475 O O . LYS A 1 183 ? -3.745 -15.997 6.850 1.00 95.44 183 LYS A O 1
ATOM 1480 N N . ASP A 1 184 ? -4.541 -14.233 8.008 1.00 97.19 184 ASP A N 1
ATOM 1481 C CA . ASP A 1 184 ? -5.055 -13.476 6.859 1.00 97.19 184 ASP A CA 1
ATOM 1482 C C . ASP A 1 184 ? -3.944 -13.239 5.809 1.00 97.19 184 ASP A C 1
ATOM 1484 O O . ASP A 1 184 ? -4.151 -13.453 4.614 1.00 97.19 184 ASP A O 1
ATOM 1488 N N . LEU A 1 185 ? -2.728 -12.890 6.250 1.00 96.31 185 LEU A N 1
ATOM 1489 C CA . LEU A 1 185 ? -1.563 -12.716 5.374 1.00 96.31 185 LEU A CA 1
ATOM 1490 C C . LEU A 1 185 ? -1.117 -14.023 4.702 1.00 96.31 185 LEU A C 1
ATOM 1492 O O . LEU A 1 185 ? -0.783 -14.021 3.519 1.00 96.31 185 LEU A O 1
ATOM 1496 N N . LYS A 1 186 ? -1.112 -15.150 5.420 1.00 95.38 186 LYS A N 1
ATOM 1497 C CA . LYS A 1 186 ? -0.756 -16.456 4.835 1.00 95.38 186 LYS A CA 1
ATOM 1498 C C . LYS A 1 186 ? -1.784 -16.913 3.802 1.00 95.38 186 LYS A C 1
ATOM 1500 O O . LYS A 1 186 ? -1.399 -17.408 2.744 1.00 95.38 186 LYS A O 1
ATOM 1505 N N . ASP A 1 187 ? -3.069 -16.698 4.072 1.00 96.75 187 ASP A N 1
ATOM 1506 C CA . ASP A 1 187 ? -4.151 -16.994 3.128 1.00 96.75 187 ASP A CA 1
ATOM 1507 C C . ASP A 1 187 ? -4.024 -16.119 1.859 1.00 96.75 187 ASP A C 1
ATOM 1509 O O . ASP A 1 187 ? -4.175 -16.605 0.729 1.00 96.75 187 ASP A O 1
ATOM 1513 N N . ALA A 1 188 ? -3.646 -14.844 2.023 1.00 97.12 188 ALA A N 1
ATOM 1514 C CA . ALA A 1 188 ? -3.319 -13.958 0.907 1.00 97.12 188 ALA A CA 1
ATOM 1515 C C . ALA A 1 188 ? -2.099 -14.460 0.110 1.00 97.12 188 ALA A C 1
ATOM 1517 O O . ALA A 1 188 ? -2.179 -14.548 -1.115 1.00 97.12 188 ALA A O 1
ATOM 1518 N N . ALA A 1 189 ? -1.008 -14.868 0.771 1.00 95.94 189 ALA A N 1
ATOM 1519 C CA . ALA A 1 189 ? 0.177 -15.421 0.104 1.00 95.94 189 ALA A CA 1
ATOM 1520 C C . ALA A 1 189 ? -0.147 -16.661 -0.736 1.00 95.94 189 ALA A C 1
ATOM 1522 O O . ALA A 1 189 ? 0.281 -16.752 -1.884 1.00 95.94 189 ALA A O 1
ATOM 1523 N N . ILE A 1 190 ? -0.940 -17.593 -0.198 1.00 96.94 190 ILE A N 1
ATOM 1524 C CA . ILE A 1 190 ? -1.400 -18.780 -0.933 1.00 96.94 190 ILE A CA 1
ATOM 1525 C C . ILE A 1 190 ? -2.129 -18.356 -2.213 1.00 96.94 190 ILE A C 1
ATOM 1527 O O . ILE A 1 190 ? -1.846 -18.873 -3.295 1.00 96.94 190 ILE A O 1
ATOM 1531 N N . THR A 1 191 ? -3.021 -17.367 -2.113 1.00 97.12 191 THR A N 1
ATOM 1532 C CA . THR A 1 191 ? -3.752 -16.829 -3.268 1.00 97.12 191 THR A CA 1
ATOM 1533 C C . THR A 1 191 ? -2.808 -16.224 -4.311 1.00 97.12 191 THR A C 1
ATOM 1535 O O . THR A 1 191 ? -2.940 -16.527 -5.499 1.00 97.12 191 THR A O 1
ATOM 1538 N N . VAL A 1 192 ? -1.832 -15.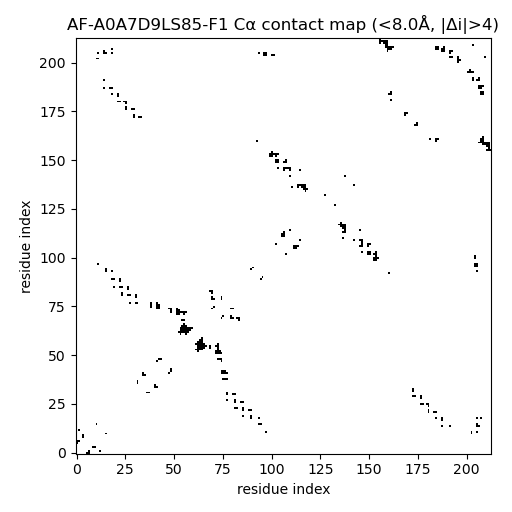413 -3.886 1.00 96.44 192 VAL A N 1
ATOM 1539 C CA . VAL A 1 192 ? -0.821 -14.802 -4.769 1.00 96.44 192 VAL A CA 1
ATOM 1540 C C . VAL A 1 192 ? 0.002 -15.876 -5.483 1.00 96.44 192 VAL A C 1
ATOM 1542 O O . VAL A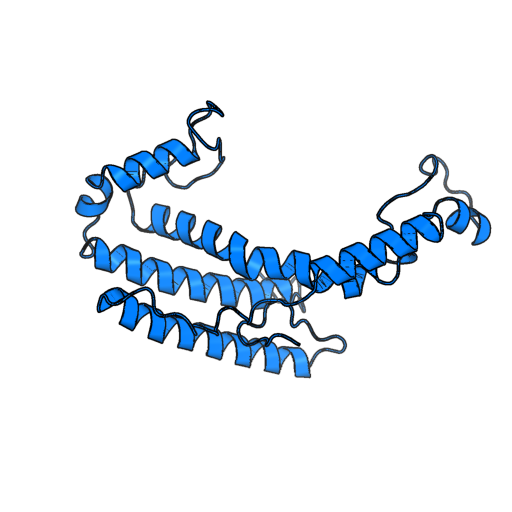 1 192 ? 0.126 -15.845 -6.709 1.00 96.44 192 VAL A O 1
ATOM 1545 N N . ILE A 1 193 ? 0.492 -16.878 -4.746 1.00 95.88 193 ILE A N 1
ATOM 1546 C CA . ILE A 1 193 ? 1.271 -17.998 -5.290 1.00 95.88 193 ILE A CA 1
ATOM 1547 C C . ILE A 1 193 ? 0.461 -18.746 -6.354 1.00 95.88 193 ILE A C 1
ATOM 1549 O O . ILE A 1 193 ? 0.948 -18.945 -7.466 1.00 95.88 193 ILE A O 1
ATOM 1553 N N . HIS A 1 194 ? -0.795 -19.101 -6.063 1.00 96.81 194 HIS A N 1
ATOM 1554 C CA . HIS A 1 194 ? -1.654 -19.787 -7.029 1.00 96.81 194 HIS A CA 1
ATOM 1555 C C . HIS A 1 194 ? -1.911 -18.959 -8.290 1.00 96.81 194 HIS A C 1
ATOM 1557 O O . HIS A 1 194 ? -1.867 -19.507 -9.391 1.00 96.81 194 HIS A O 1
ATOM 1563 N N . ARG A 1 195 ? -2.149 -17.648 -8.160 1.00 95.69 195 ARG A N 1
ATOM 1564 C CA . ARG A 1 195 ? -2.320 -16.762 -9.322 1.00 95.69 195 ARG A CA 1
ATOM 1565 C C . ARG A 1 195 ? -1.042 -16.689 -10.158 1.00 95.69 195 ARG A C 1
ATOM 1567 O O . ARG A 1 195 ? -1.118 -16.740 -11.381 1.00 95.69 195 ARG A O 1
ATOM 1574 N N . ASN A 1 196 ? 0.124 -16.630 -9.519 1.00 96.19 196 ASN A N 1
ATOM 1575 C CA . ASN A 1 196 ? 1.413 -16.570 -10.207 1.00 96.19 196 ASN A CA 1
ATOM 1576 C C . ASN A 1 196 ? 1.747 -17.841 -10.997 1.00 96.19 196 ASN A C 1
ATOM 1578 O O . ASN A 1 196 ? 2.376 -17.729 -12.044 1.00 96.19 196 ASN A O 1
ATOM 1582 N N . LEU A 1 197 ? 1.260 -19.018 -10.584 1.00 95.94 197 LEU A N 1
ATOM 1583 C CA . LEU A 1 197 ? 1.400 -20.258 -11.368 1.00 95.94 197 LEU A CA 1
ATOM 1584 C C . LEU A 1 197 ? 0.694 -20.199 -12.733 1.00 95.94 197 LEU A C 1
ATOM 1586 O O . LEU A 1 197 ? 1.046 -20.952 -13.638 1.00 95.94 197 LEU A O 1
ATOM 1590 N N . LEU A 1 198 ? -0.307 -19.328 -12.881 1.00 94.12 198 LEU A N 1
ATOM 1591 C CA . LEU A 1 198 ? -1.074 -19.163 -14.118 1.00 94.12 198 LEU A CA 1
ATOM 1592 C C . LEU A 1 198 ? -0.527 -18.042 -15.013 1.00 94.12 198 LEU A C 1
ATOM 1594 O O . LEU A 1 198 ? -0.986 -17.887 -16.146 1.00 94.12 198 LEU A O 1
ATOM 1598 N N . ARG A 1 199 ? 0.432 -17.247 -14.525 1.00 94.00 199 ARG A N 1
ATOM 1599 C CA . ARG A 1 199 ? 0.978 -16.093 -15.247 1.00 94.00 199 ARG A CA 1
ATOM 1600 C C . ARG A 1 199 ? 2.250 -16.460 -15.991 1.00 94.00 199 ARG A C 1
ATOM 1602 O O . ARG A 1 199 ? 3.092 -17.203 -15.500 1.00 94.00 199 ARG A O 1
ATOM 1609 N N . LYS A 1 200 ? 2.432 -15.848 -17.164 1.00 93.88 200 LYS A N 1
ATOM 1610 C CA . LYS A 1 200 ? 3.706 -15.913 -17.896 1.00 93.88 200 LYS A CA 1
ATOM 1611 C C . LYS A 1 200 ? 4.830 -15.202 -17.135 1.00 93.88 200 LYS A C 1
ATOM 1613 O O . LYS A 1 200 ? 5.957 -15.684 -17.127 1.00 93.88 200 LYS A O 1
ATOM 1618 N N . TYR A 1 201 ? 4.507 -14.066 -16.518 1.00 92.56 201 TYR A N 1
ATOM 1619 C CA . TYR A 1 201 ? 5.411 -13.277 -15.687 1.00 92.56 201 TYR A CA 1
ATOM 1620 C C . TYR A 1 201 ? 4.797 -13.175 -14.285 1.00 92.56 201 TYR A C 1
ATOM 1622 O O . TYR A 1 201 ? 3.754 -12.534 -14.131 1.00 92.56 201 TYR A O 1
ATOM 1630 N N . PRO A 1 202 ? 5.368 -13.859 -13.281 1.00 94.81 202 PRO A N 1
ATOM 1631 C CA . PRO A 1 202 ? 4.890 -13.775 -11.906 1.00 94.81 202 PRO A CA 1
ATOM 1632 C C . PRO A 1 202 ? 4.942 -12.342 -11.368 1.00 94.81 202 PRO A C 1
ATOM 1634 O O . PRO A 1 202 ? 5.901 -11.618 -11.617 1.00 94.81 202 PRO A O 1
ATOM 1637 N N . TYR A 1 203 ? 3.938 -11.959 -10.581 1.00 95.38 203 TYR A N 1
ATOM 1638 C CA . TYR A 1 203 ? 3.926 -10.714 -9.817 1.00 95.38 203 TYR A CA 1
ATOM 1639 C C . TYR A 1 203 ? 4.043 -11.065 -8.331 1.00 95.38 203 TYR A C 1
ATOM 1641 O O . TYR A 1 203 ? 3.062 -11.453 -7.701 1.00 95.38 203 TYR A O 1
ATOM 1649 N N . ASP A 1 204 ? 5.253 -11.005 -7.776 1.00 93.31 204 ASP A N 1
ATOM 1650 C CA . ASP A 1 204 ? 5.533 -11.470 -6.402 1.00 93.31 204 ASP A CA 1
ATOM 1651 C C . ASP A 1 204 ? 5.872 -10.325 -5.427 1.00 93.31 204 ASP A C 1
ATOM 1653 O O . ASP A 1 204 ? 6.210 -10.535 -4.262 1.00 93.31 204 ASP A O 1
ATOM 1657 N N . TYR A 1 205 ? 5.759 -9.075 -5.879 1.00 93.75 205 TYR A N 1
ATOM 1658 C CA . TYR A 1 205 ? 6.138 -7.895 -5.093 1.00 93.75 205 TYR A CA 1
ATOM 1659 C C . TYR A 1 205 ? 5.234 -7.652 -3.876 1.00 93.75 205 TYR A C 1
ATOM 1661 O O . TYR A 1 205 ? 5.668 -7.037 -2.906 1.00 93.75 205 TYR A O 1
ATOM 1669 N N . LEU A 1 206 ? 4.001 -8.166 -3.913 1.00 94.88 206 LEU A N 1
ATOM 1670 C CA . LEU A 1 206 ? 3.013 -8.067 -2.833 1.00 94.88 206 LEU A CA 1
ATOM 1671 C C . LEU A 1 206 ? 2.794 -9.382 -2.074 1.00 94.88 206 LEU A C 1
ATOM 1673 O O . LEU A 1 206 ? 1.856 -9.483 -1.289 1.00 94.88 206 LEU A O 1
ATOM 1677 N N . ASN A 1 207 ? 3.643 -10.391 -2.275 1.00 94.31 207 ASN A N 1
ATOM 1678 C CA . ASN A 1 207 ? 3.559 -11.637 -1.523 1.00 94.31 207 ASN A CA 1
ATOM 1679 C C . ASN A 1 207 ? 4.021 -11.415 -0.067 1.00 94.31 207 ASN A C 1
ATOM 1681 O O . ASN A 1 207 ? 5.208 -11.169 0.164 1.00 94.31 207 ASN A O 1
ATOM 1685 N N . PRO A 1 208 ? 3.140 -11.531 0.944 1.00 92.06 208 PRO A N 1
ATOM 1686 C CA . PRO A 1 208 ? 3.504 -11.220 2.323 1.00 92.06 208 PRO A CA 1
ATOM 1687 C C . PRO A 1 208 ? 4.430 -12.264 2.957 1.00 92.06 208 PRO A C 1
ATOM 1689 O O . PRO A 1 208 ? 5.019 -11.985 3.999 1.00 92.06 208 PRO A O 1
ATOM 1692 N N . CYS A 1 209 ? 4.590 -13.438 2.339 1.00 89.44 209 CYS A N 1
ATOM 1693 C CA . CYS A 1 209 ? 5.512 -14.488 2.775 1.00 89.44 209 CYS A CA 1
ATOM 1694 C C . CYS A 1 209 ? 6.841 -14.487 2.006 1.00 89.44 209 CYS A C 1
ATOM 1696 O O . CYS A 1 209 ? 7.636 -15.409 2.179 1.00 89.44 209 CYS A O 1
ATOM 1698 N N . SER A 1 210 ? 7.104 -13.478 1.169 1.00 83.75 210 SER A N 1
ATOM 1699 C CA . SER A 1 210 ? 8.384 -13.358 0.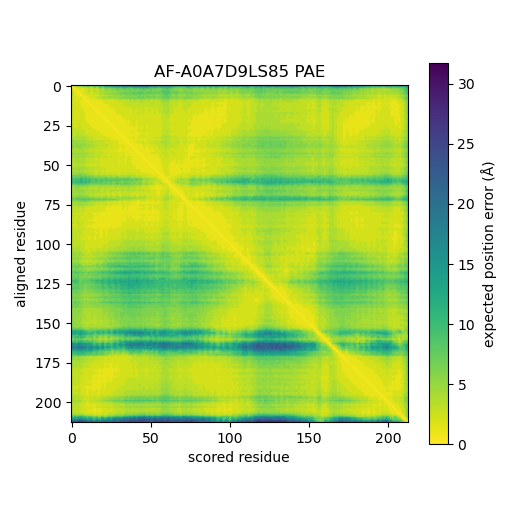468 1.00 83.75 210 SER A CA 1
ATOM 1700 C C . SER A 1 210 ? 9.549 -13.330 1.467 1.00 83.75 210 SER A C 1
ATOM 1702 O O . SER A 1 210 ? 9.540 -12.512 2.394 1.00 83.75 210 SER A O 1
ATOM 1704 N N . SER A 1 211 ? 10.551 -14.186 1.287 1.00 70.56 211 SER A N 1
ATOM 1705 C CA . SER A 1 211 ? 11.769 -14.161 2.099 1.00 70.56 211 SER A CA 1
ATOM 1706 C C . SER A 1 211 ? 12.762 -13.124 1.576 1.00 70.56 211 SER A C 1
ATOM 1708 O O . SER A 1 211 ? 12.700 -12.700 0.419 1.00 70.56 211 SER A O 1
ATOM 1710 N N . LYS A 1 212 ? 13.716 -12.728 2.424 1.00 68.56 212 LYS A N 1
ATOM 1711 C CA . LYS A 1 212 ? 14.984 -12.171 1.933 1.00 68.56 212 LYS A CA 1
ATOM 1712 C C . LYS A 1 212 ? 15.641 -13.204 1.007 1.00 68.56 212 LYS A C 1
ATOM 1714 O O . LYS A 1 212 ? 15.491 -14.407 1.240 1.00 68.56 212 LYS A O 1
ATOM 1719 N N . ASN A 1 213 ? 16.317 -12.727 -0.035 1.00 48.31 213 ASN A N 1
ATOM 1720 C CA . ASN A 1 213 ? 17.192 -13.569 -0.855 1.00 48.31 213 ASN A CA 1
ATOM 1721 C C . ASN A 1 213 ? 18.491 -13.874 -0.109 1.00 48.31 213 ASN A C 1
ATOM 1723 O O . ASN A 1 213 ? 18.943 -12.988 0.652 1.00 48.31 213 ASN A O 1
#

Solvent-accessible surface area (backbone atoms only — not comparable to full-atom values): 12060 Å² total; per-residue (Å²): 129,88,49,55,86,83,51,60,92,47,61,70,60,64,44,46,50,47,53,46,51,34,45,36,55,31,46,40,54,48,53,40,57,75,33,74,71,40,58,64,57,48,60,68,30,63,68,61,36,48,51,33,31,29,40,42,30,73,52,77,92,73,27,62,50,46,79,87,52,54,64,76,32,35,45,83,44,68,66,32,49,33,54,49,53,30,51,53,55,35,43,73,43,55,50,42,33,57,68,40,48,48,33,32,80,51,34,57,47,40,91,79,45,62,93,51,70,53,82,80,80,81,90,66,89,72,91,72,56,72,70,59,55,57,64,27,44,62,54,73,67,58,42,51,51,50,30,51,52,26,48,62,68,34,53,54,88,56,58,23,84,53,64,76,87,70,85,87,67,81,50,71,68,54,46,56,35,48,54,52,31,44,48,46,33,50,56,43,26,54,51,46,54,58,54,30,75,76,40,95,70,66,75,64,58,64,33,26,71,41,68,50,126

Nearest PDB structures (foldseek):
  3fg1-assembly3_C  TM=9.130E-01  e=1.122E-09  Ple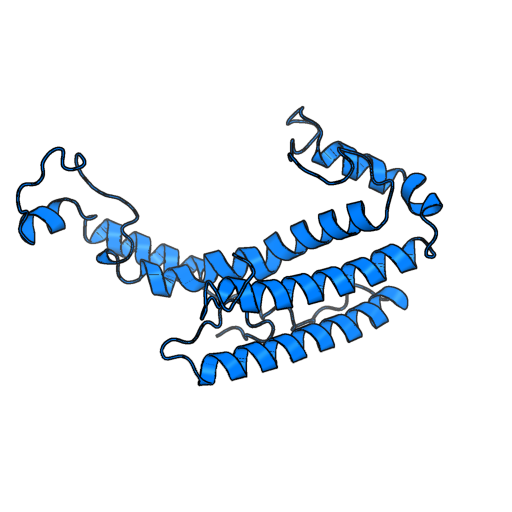xaura homomalla
  6n2w-assembly1_A  TM=9.016E-01  e=1.629E-08  Homo sapiens
  6n2w-assembly2_B  TM=8.704E-01  e=2.181E-08  Homo sapiens
  1lox-assembly1_A  TM=8.955E-01  e=4.672E-07  Oryctolagus cuniculus
  3v99-assembly1_A  TM=8.412E-01  e=1.766E-07  Homo sapiens

Sequence (213 aa):
LLDPKILPDYPYRDDGLLMHTAIENHVRRIVEKNYFNDVIYLTEDFEMQAWANDLVETDPLLGCNIKGIPGEGKFESFDELVKTLTSIIFMCTAGHAAVNLPQYDEYGYSPNYPTLLVGEPPCDTRWRDKHDVLRHLPTKDLCLQSVIYAKLMTDRKTNGLADFNSKFQYDPIALKSGELFLKDLKDAAITVIHRNLLRKYPYDYLNPCSSKN

Radius of gyration: 22.28 Å; Cα contacts (8 Å, |Δi|>4): 234; chains: 1; bounding box: 45×45×65 Å

InterPro domains:
  IPR000907 Lipoxygenase [PTHR11771] (7-208)
  IPR013819 Lipoxygenase, C-terminal [PF00305] (7-126)
  IPR013819 Lipoxygenase, C-terminal [PS51393] (1-213)
  IPR036226 Lipoxigenase, C-terminal domain superfamily [SSF48484] (6-210)

Mean predicted aligned error: 4.78 Å

Foldseek 3Di:
DQDCVVPPDPCLNVLLVLLLVLLLLLLLLVLCVVQVVDLVSQQPPPVNLLLLQQDCDPPPVRHNNHPPQQPNSGDSDSVSVSVNSSVVVSCVALVCLLPQQCLLVQLVPCVSPAPFFDDDDDPDDDDDDPVRVVNGGDDPVVSVVSNVVSVVRNQPPDFFQLDCPDDPDDDPSNVVSNVSSNVSLVVSLVVLVVVQVVDPHRDCSSNRGGGGD

pLDDT: mean 93.18, std 7.02, range [48.31, 98.69]